Protein AF-A0A835GX37-F1 (afdb_monomer)

Organism: NCBI:txid261450

Solvent-accessible surface area (backbone atoms only — not comparable to full-atom values): 21026 Å² total; per-residue (Å²): 139,85,88,82,91,85,86,84,91,84,83,85,84,87,84,86,80,86,82,89,83,83,85,86,84,88,84,91,75,80,88,78,91,71,87,70,73,78,77,77,77,49,44,67,37,40,61,52,98,73,31,50,65,26,74,95,41,25,66,59,50,56,50,46,54,45,49,38,45,64,66,59,45,71,70,45,58,89,48,72,90,75,54,59,65,68,47,53,50,53,40,50,56,54,48,58,66,50,36,40,66,80,57,64,62,85,62,43,50,66,38,42,54,66,55,49,55,55,46,45,50,53,48,56,51,49,49,41,64,74,42,50,71,72,39,94,47,70,67,55,38,50,72,58,60,59,88,85,55,59,67,71,38,46,45,50,32,52,57,54,58,68,32,69,69,49,44,53,52,52,52,53,50,54,57,53,56,72,68,58,84,72,77,87,64,55,83,93,53,51,67,65,53,46,33,55,51,48,30,70,75,38,74,92,49,87,67,51,73,68,54,44,55,50,62,47,45,31,45,98,89,64,50,64,39,79,92,45,44,71,59,48,55,52,50,49,53,52,51,51,52,50,52,47,37,76,71,75,42,46,74,61,52,53,51,56,54,60,72,67,56,89,57,70,68,63,54,52,58,51,52,53,50,52,52,54,50,53,50,54,52,49,53,50,51,52,50,53,52,51,57,61,60,71,74,75,81,80,88,88,87,92,87,89,87,79,65,64,68,58,52,55,53,50,55,49,53,53,49,52,52,50,50,53,50,49,53,51,49,50,51,55,56,52,47,57,58,49,51,67,72,74,107

Structure (mmCIF, N/CA/C/O backbone):
data_AF-A0A835GX37-F1
#
_entry.id   AF-A0A835GX37-F1
#
loop_
_atom_site.group_PDB
_atom_site.id
_atom_site.type_symbol
_atom_site.label_atom_id
_atom_site.label_alt_id
_atom_site.label_comp_id
_atom_site.label_asym_id
_atom_site.label_entity_id
_atom_site.label_seq_id
_atom_site.pdbx_PDB_ins_code
_atom_site.Cartn_x
_atom_site.Cartn_y
_atom_site.Cartn_z
_atom_site.occupancy
_atom_site.B_iso_or_equiv
_atom_site.auth_seq_id
_atom_site.auth_comp_id
_atom_site.auth_asym_id
_atom_site.auth_atom_id
_atom_site.pdbx_PDB_model_num
ATOM 1 N N . MET A 1 1 ? -32.369 45.095 41.008 1.00 35.66 1 MET A N 1
ATOM 2 C CA . MET A 1 1 ? -32.553 46.511 40.633 1.00 35.66 1 MET A CA 1
ATOM 3 C C . MET A 1 1 ? -32.105 46.673 39.191 1.00 35.66 1 MET A C 1
ATOM 5 O O . MET A 1 1 ? -30.923 46.542 38.920 1.00 35.66 1 MET A O 1
ATOM 9 N N . ALA A 1 2 ? -33.062 46.861 38.284 1.00 42.22 2 ALA A N 1
ATOM 10 C CA . ALA A 1 2 ? -32.850 47.470 36.971 1.00 42.22 2 ALA A CA 1
ATOM 11 C C . ALA A 1 2 ? -33.413 48.901 37.038 1.00 42.22 2 ALA A C 1
ATOM 13 O O . ALA A 1 2 ? -34.280 49.162 37.877 1.00 42.22 2 ALA A O 1
ATOM 14 N N . PRO A 1 3 ? -32.885 49.825 36.228 1.00 49.22 3 PRO A N 1
ATOM 15 C CA . PRO A 1 3 ? -33.620 50.338 35.059 1.00 49.22 3 PRO A CA 1
ATOM 16 C C . PRO A 1 3 ? -32.658 50.467 33.850 1.00 49.22 3 PRO A C 1
ATOM 18 O O . PRO A 1 3 ? -31.453 50.545 34.038 1.00 49.22 3 PRO A O 1
ATOM 21 N N . GLY A 1 4 ? -33.025 50.428 32.570 1.00 35.19 4 GLY A N 1
ATOM 22 C CA . GLY A 1 4 ? -34.251 50.811 31.880 1.00 35.19 4 GLY A CA 1
ATOM 23 C C . GLY A 1 4 ? -33.876 51.645 30.636 1.00 35.19 4 GLY A C 1
ATOM 24 O O . GLY A 1 4 ? -33.265 52.692 30.806 1.00 35.19 4 GLY A O 1
ATOM 25 N N . GLN A 1 5 ? -34.323 51.191 29.446 1.00 37.22 5 GLN A N 1
ATOM 26 C CA . GLN A 1 5 ? -34.697 51.986 28.241 1.00 37.22 5 GLN A CA 1
ATOM 27 C C . GLN A 1 5 ? -33.558 52.494 27.301 1.00 37.22 5 GLN A C 1
ATOM 29 O O . GLN A 1 5 ? -32.521 52.914 27.785 1.00 37.22 5 GLN A O 1
ATOM 34 N N . SER A 1 6 ? -33.598 52.483 25.950 1.00 39.38 6 SER A N 1
ATOM 35 C CA . SER A 1 6 ? -34.643 52.345 24.906 1.00 39.38 6 SER A CA 1
ATOM 36 C C . SER A 1 6 ? -34.049 51.895 23.544 1.00 39.38 6 SER A C 1
ATOM 38 O O . SER A 1 6 ? -32.876 52.128 23.270 1.00 39.38 6 SER A O 1
ATOM 40 N N . GLN A 1 7 ? -34.884 51.308 22.673 1.00 38.16 7 GLN A N 1
ATOM 41 C CA . GLN A 1 7 ? -34.687 51.073 21.217 1.00 38.16 7 GLN A CA 1
ATOM 42 C C . GLN A 1 7 ? -35.069 52.340 20.395 1.00 38.16 7 GLN A C 1
ATOM 44 O O . GLN A 1 7 ? -35.738 53.199 20.978 1.00 38.16 7 GLN A O 1
ATOM 49 N N . PRO A 1 8 ? -34.705 52.498 19.090 1.00 42.88 8 PRO A N 1
ATOM 50 C CA . PRO A 1 8 ? -35.532 51.948 17.985 1.00 42.88 8 PRO A CA 1
ATOM 51 C C . PRO A 1 8 ? -34.820 51.564 16.647 1.00 42.88 8 PRO A C 1
ATOM 53 O O . PRO A 1 8 ? -33.856 52.188 16.226 1.00 42.88 8 PRO A O 1
ATOM 56 N N . ILE A 1 9 ? -35.385 50.542 15.976 1.00 31.48 9 ILE A N 1
ATOM 57 C CA . ILE A 1 9 ? -35.755 50.392 14.537 1.00 31.48 9 ILE A CA 1
ATOM 58 C C . ILE A 1 9 ? -34.850 51.022 13.448 1.00 31.48 9 ILE A C 1
ATOM 60 O O . ILE A 1 9 ? -34.772 52.241 13.375 1.00 31.48 9 ILE A O 1
ATOM 64 N N . SER A 1 10 ? -34.363 50.217 12.476 1.00 31.47 10 SER A N 1
ATOM 65 C CA . SER A 1 10 ? -34.526 50.472 11.016 1.00 31.47 10 SER A CA 1
ATOM 66 C C . SER A 1 10 ? -33.914 49.375 10.108 1.00 31.47 10 SER A C 1
ATOM 68 O O . SER A 1 10 ? -32.706 49.174 10.087 1.00 31.47 10 SER A O 1
ATOM 70 N N . SER A 1 11 ? -34.795 48.741 9.322 1.00 34.59 11 SER A N 1
ATOM 71 C CA . SER A 1 11 ? -34.671 48.331 7.903 1.00 34.59 11 SER A CA 1
ATOM 72 C C . SER A 1 11 ? -33.646 47.277 7.431 1.00 34.59 11 SER A C 1
ATOM 74 O O . SER A 1 11 ? -32.454 47.532 7.298 1.00 34.59 11 SER A O 1
ATOM 76 N N . GLN A 1 12 ? -34.183 46.126 6.994 1.00 37.56 12 GLN A N 1
ATOM 77 C CA . GLN A 1 12 ? -33.620 45.309 5.905 1.00 37.56 12 GLN A CA 1
ATOM 78 C C . GLN A 1 12 ? -33.747 46.035 4.549 1.00 37.56 12 GLN A C 1
ATOM 80 O O . GLN A 1 12 ? -34.557 46.955 4.418 1.00 37.56 12 GLN A O 1
ATOM 85 N N . PRO A 1 13 ? -33.035 45.560 3.511 1.00 37.00 13 PRO A N 1
ATOM 86 C CA . PRO A 1 13 ? -33.793 44.879 2.463 1.00 37.00 13 PRO A CA 1
ATOM 87 C C . PRO A 1 13 ? -33.154 43.586 1.937 1.00 37.00 13 PRO A C 1
ATOM 89 O O . PRO A 1 13 ? -31.940 43.431 1.820 1.00 37.00 13 PRO A O 1
ATOM 92 N N . SER A 1 14 ? -34.066 42.686 1.580 1.00 31.59 14 SER A N 1
ATOM 93 C CA . SER A 1 14 ? -33.910 41.467 0.798 1.00 31.59 14 SER A CA 1
ATOM 94 C C . SER A 1 14 ? -33.282 41.700 -0.581 1.00 31.59 14 SER A C 1
ATOM 96 O O . SER A 1 14 ? -33.657 42.636 -1.283 1.00 31.59 14 SER A O 1
ATOM 98 N N . SER A 1 15 ? -32.464 40.755 -1.044 1.00 32.81 15 SER A N 1
ATOM 99 C CA . SER A 1 15 ? -32.358 40.439 -2.473 1.00 32.81 15 SER A CA 1
ATOM 100 C C . SER A 1 15 ? -32.257 38.925 -2.660 1.00 32.81 15 SER A C 1
ATOM 102 O O . SER A 1 15 ? -31.224 38.276 -2.523 1.00 32.81 15 SER A O 1
ATOM 104 N N . SER A 1 16 ? -33.426 38.358 -2.919 1.00 33.31 16 SER A N 1
ATOM 105 C CA . SER A 1 16 ? -33.668 37.043 -3.485 1.00 33.31 16 SER A CA 1
ATOM 106 C C . SER A 1 16 ? -33.188 37.022 -4.938 1.00 33.31 16 SER A C 1
ATOM 108 O O . SER A 1 16 ? -33.581 37.871 -5.736 1.00 33.31 16 SER A O 1
ATOM 110 N N . VAL A 1 17 ? -32.364 36.035 -5.292 1.00 36.59 17 VAL A N 1
ATOM 111 C CA . VAL A 1 17 ? -32.010 35.739 -6.688 1.00 36.59 17 VAL A CA 1
ATOM 112 C C . VAL A 1 17 ? -32.852 34.535 -7.143 1.00 36.59 17 VAL A C 1
ATOM 114 O O . VAL A 1 17 ? -32.947 33.569 -6.381 1.00 36.59 17 VAL A O 1
ATOM 117 N N . PRO A 1 18 ? -33.511 34.570 -8.317 1.00 39.00 18 PRO A N 1
ATOM 118 C CA . PRO A 1 18 ? -34.566 33.624 -8.662 1.00 39.00 18 PRO A CA 1
ATOM 119 C C . PRO A 1 18 ? -34.039 32.376 -9.383 1.00 39.00 18 PRO A C 1
ATOM 121 O O . PRO A 1 18 ? -33.251 32.463 -10.324 1.00 39.00 18 PRO A O 1
ATOM 124 N N . PHE A 1 19 ? -34.558 31.218 -8.975 1.00 32.34 19 PHE A N 1
ATOM 125 C CA . PHE A 1 19 ? -34.551 29.974 -9.747 1.00 32.34 19 PHE A CA 1
ATOM 126 C C . PHE A 1 19 ? -35.572 30.059 -10.897 1.00 32.34 19 PHE A C 1
ATOM 128 O O . PHE A 1 19 ? -36.720 30.430 -10.635 1.00 32.34 19 PHE A O 1
ATOM 135 N N . PRO A 1 20 ? -35.238 29.653 -12.135 1.00 36.91 20 PRO A N 1
ATOM 136 C CA . PRO A 1 20 ? -36.239 29.453 -13.173 1.00 36.91 20 PRO A CA 1
ATOM 137 C C . PRO A 1 20 ? -36.900 28.080 -13.009 1.00 36.91 20 PRO A C 1
ATOM 139 O O . PRO A 1 20 ? -36.268 27.037 -13.168 1.00 36.91 20 PRO A O 1
ATOM 142 N N . SER A 1 21 ? -38.193 28.115 -12.697 1.00 30.03 21 SER A N 1
ATOM 143 C CA . SER A 1 21 ? -39.149 27.020 -12.846 1.00 30.03 21 SER A CA 1
ATOM 144 C C . SER A 1 21 ? -39.822 27.150 -14.213 1.00 30.03 21 SER A C 1
ATOM 146 O O . SER A 1 21 ? -40.356 28.212 -14.529 1.00 30.03 21 SER A O 1
ATOM 148 N N . HIS A 1 22 ? -39.832 26.077 -15.003 1.00 36.38 22 HIS A N 1
ATOM 149 C CA . HIS A 1 22 ? -40.736 25.930 -16.141 1.00 36.38 22 HIS A CA 1
ATOM 150 C C . HIS A 1 22 ? -41.499 24.610 -15.997 1.00 36.38 22 HIS A C 1
ATOM 152 O O . HIS A 1 22 ? -40.912 23.531 -16.038 1.00 36.38 22 HIS A O 1
ATOM 158 N N . ASN A 1 23 ? -42.815 24.731 -15.811 1.00 30.78 23 ASN A N 1
ATOM 159 C CA . ASN A 1 23 ? -43.782 23.639 -15.818 1.00 30.78 23 ASN A CA 1
ATOM 160 C C . ASN A 1 23 ? -44.258 23.338 -17.254 1.00 30.78 23 ASN A C 1
ATOM 162 O O . ASN A 1 23 ? -44.724 24.231 -17.954 1.00 30.78 23 ASN A O 1
ATOM 166 N N . SER A 1 24 ? -44.153 22.058 -17.614 1.00 32.75 24 SER A N 1
ATOM 167 C CA . SER A 1 24 ? -45.071 21.163 -18.343 1.00 32.75 24 SER A CA 1
ATOM 168 C C . SER A 1 24 ? -46.068 21.682 -19.392 1.00 32.75 24 SER A C 1
ATOM 170 O O . SER A 1 24 ? -47.009 22.400 -19.065 1.00 32.75 24 SER A O 1
ATOM 172 N N . THR A 1 25 ? -46.050 21.056 -20.578 1.00 31.98 25 THR A N 1
ATOM 173 C CA . THR A 1 25 ? -47.238 20.420 -21.209 1.00 31.98 25 THR A CA 1
ATOM 174 C C . THR A 1 25 ? -46.769 19.280 -22.150 1.00 31.98 25 THR A C 1
ATOM 176 O O . THR A 1 25 ? -45.608 19.302 -22.559 1.00 31.98 25 THR A O 1
ATOM 179 N N . PRO A 1 26 ? -47.589 18.236 -22.403 1.00 38.16 26 PRO A N 1
ATOM 180 C CA . PRO A 1 26 ? -47.144 16.902 -22.800 1.00 38.16 26 PRO A CA 1
ATOM 181 C C . PRO A 1 26 ? -47.357 16.620 -24.292 1.00 38.16 26 PRO A C 1
ATOM 183 O O . PRO A 1 26 ? -48.470 16.772 -24.786 1.00 38.16 26 PRO A O 1
ATOM 186 N N . ASP A 1 27 ? -46.340 16.079 -24.962 1.00 29.03 27 ASP A N 1
ATOM 187 C CA . ASP A 1 27 ? -46.522 15.435 -26.262 1.00 29.03 27 ASP A CA 1
ATOM 188 C C . ASP A 1 27 ? -46.383 13.922 -26.130 1.00 29.03 27 ASP A C 1
ATOM 190 O O . ASP A 1 27 ? -45.422 13.364 -25.595 1.00 29.03 27 ASP A O 1
ATOM 194 N N . SER A 1 28 ? -47.434 13.266 -26.595 1.00 36.75 28 SER A N 1
ATOM 195 C CA . SER A 1 28 ? -47.632 11.833 -26.614 1.00 36.75 28 SER A CA 1
ATOM 196 C C . SER A 1 28 ? -46.970 11.260 -27.860 1.00 36.75 28 SER A C 1
ATOM 198 O O . SER A 1 28 ? -47.498 11.370 -28.959 1.00 36.75 28 SER A O 1
ATOM 200 N N . HIS A 1 29 ? -45.842 10.575 -27.682 1.00 35.56 29 HIS A N 1
ATOM 201 C CA . HIS A 1 29 ? -45.347 9.623 -28.671 1.00 35.56 29 HIS A CA 1
ATOM 202 C C . HIS A 1 29 ? -44.978 8.307 -27.988 1.00 35.56 29 HIS A C 1
ATOM 204 O O . HIS A 1 29 ? -43.955 8.161 -27.329 1.00 35.56 29 HIS A O 1
ATOM 210 N N . THR A 1 30 ? -45.925 7.380 -28.114 1.00 33.44 30 THR A N 1
ATOM 211 C CA . THR A 1 30 ? -45.790 5.933 -28.279 1.00 33.44 30 THR A CA 1
ATOM 212 C C . THR A 1 30 ? -44.445 5.303 -27.912 1.00 33.44 30 THR A C 1
ATOM 214 O O . THR A 1 30 ? -43.442 5.445 -28.605 1.00 33.44 30 THR A O 1
ATOM 217 N N . SER A 1 31 ? -44.525 4.484 -26.863 1.00 38.56 31 SER A N 1
ATOM 218 C CA . SER A 1 31 ? -43.672 3.341 -26.536 1.00 38.56 31 SER A CA 1
ATOM 219 C C . SER A 1 31 ? -42.983 2.696 -27.745 1.00 38.56 31 SER A C 1
ATOM 221 O O . SER A 1 31 ? -43.635 2.098 -28.601 1.00 38.56 31 SER A O 1
ATOM 223 N N . GLN A 1 32 ? -41.651 2.703 -27.727 1.00 35.84 32 GLN A N 1
ATOM 224 C CA . GLN A 1 32 ? -40.885 1.531 -28.128 1.00 35.84 32 GLN A CA 1
ATOM 225 C C . GLN A 1 32 ? -39.940 1.151 -26.995 1.00 35.84 32 GLN A C 1
ATOM 227 O O . GLN A 1 32 ? -38.918 1.778 -26.729 1.00 35.84 32 GLN A O 1
ATOM 232 N N . HIS A 1 33 ? -40.341 0.093 -26.304 1.00 45.91 33 HIS A N 1
ATOM 233 C CA . HIS A 1 33 ? -39.522 -0.659 -25.381 1.00 45.91 33 HIS A CA 1
ATOM 234 C C . HIS A 1 33 ? -38.446 -1.397 -26.198 1.00 45.91 33 HIS A C 1
ATOM 236 O O . HIS A 1 33 ? -38.638 -2.540 -26.599 1.00 45.91 33 HIS A O 1
ATOM 242 N N . SER A 1 34 ? -37.314 -0.749 -26.475 1.00 35.16 34 SER A N 1
ATOM 243 C CA . SER A 1 34 ? -36.093 -1.453 -26.876 1.00 35.16 34 SER A CA 1
ATOM 244 C C . SER A 1 34 ? -35.237 -1.636 -25.631 1.00 35.16 34 SER A C 1
ATOM 246 O O . SER A 1 34 ? -34.539 -0.720 -25.191 1.00 35.16 34 SER A O 1
ATOM 248 N N . GLY A 1 35 ? -35.343 -2.813 -25.018 1.00 44.47 35 GLY A N 1
ATOM 249 C CA . GLY A 1 35 ? -34.422 -3.258 -23.983 1.00 44.47 35 GLY A CA 1
ATOM 250 C C . GLY A 1 35 ? -33.023 -3.435 -24.563 1.00 44.47 35 GLY A C 1
ATOM 251 O O . GLY A 1 35 ? -32.627 -4.547 -24.879 1.00 44.47 35 GLY A O 1
ATOM 252 N N . ASN A 1 36 ? -32.267 -2.346 -24.667 1.00 41.19 36 ASN A N 1
ATOM 253 C CA . ASN A 1 36 ? -30.818 -2.418 -24.741 1.00 41.19 36 ASN A CA 1
ATOM 254 C C . ASN A 1 36 ? -30.307 -2.245 -23.316 1.00 41.19 36 ASN A C 1
ATOM 256 O O . ASN A 1 36 ? -30.131 -1.129 -22.830 1.00 41.19 36 ASN A O 1
ATOM 260 N N . SER A 1 37 ? -30.090 -3.371 -22.634 1.00 44.34 37 SER A N 1
ATOM 261 C CA . SER A 1 37 ? -29.132 -3.388 -21.532 1.00 44.34 37 SER A CA 1
ATOM 262 C C . SER A 1 37 ? -27.833 -2.799 -22.090 1.00 44.34 37 SER A C 1
ATOM 264 O O . SER A 1 37 ? -27.362 -3.317 -23.106 1.00 44.34 37 SER A O 1
ATOM 266 N N . PRO A 1 38 ? -27.270 -1.714 -21.526 1.00 53.22 38 PRO A N 1
ATOM 267 C CA . PRO A 1 38 ? -25.999 -1.209 -22.010 1.00 53.22 38 PRO A CA 1
ATOM 268 C C . PRO A 1 38 ? -25.001 -2.348 -21.848 1.00 53.22 38 PRO A C 1
ATOM 270 O O . PRO A 1 38 ? -24.790 -2.839 -20.738 1.00 53.22 38 PRO A O 1
ATOM 273 N N . THR A 1 39 ? -24.445 -2.831 -22.954 1.00 55.31 39 THR A N 1
ATOM 274 C CA . THR A 1 39 ? -23.317 -3.751 -22.923 1.00 55.31 39 THR A CA 1
ATOM 275 C C . THR A 1 39 ? -22.222 -3.001 -22.175 1.00 55.31 39 THR A C 1
ATOM 277 O O . THR A 1 39 ? -21.664 -2.039 -22.700 1.00 55.31 39 THR A O 1
ATOM 280 N N . ILE A 1 40 ? -22.001 -3.338 -20.901 1.00 70.25 40 ILE A N 1
ATOM 281 C CA . ILE A 1 40 ? -20.935 -2.739 -20.101 1.00 70.25 40 ILE A CA 1
ATOM 282 C C . ILE A 1 40 ? -19.639 -3.230 -20.739 1.00 70.25 40 ILE A C 1
ATOM 284 O O . ILE A 1 40 ? -19.186 -4.342 -20.474 1.00 70.25 40 ILE A O 1
ATOM 288 N N . THR A 1 41 ? -19.088 -2.436 -21.654 1.00 84.94 41 THR A N 1
ATOM 289 C CA . THR A 1 41 ? -17.792 -2.718 -22.260 1.00 84.94 41 THR A CA 1
ATOM 290 C C . THR A 1 41 ? -16.748 -2.581 -21.165 1.00 84.94 41 THR A C 1
ATOM 292 O O . THR A 1 41 ? -16.480 -1.479 -20.682 1.00 84.94 41 THR A O 1
ATOM 295 N N . LYS A 1 42 ? -16.195 -3.714 -20.738 1.00 93.12 42 LYS A N 1
ATOM 296 C CA . LYS A 1 42 ? -15.129 -3.754 -19.741 1.00 93.12 42 LYS A CA 1
ATOM 297 C C . LYS A 1 42 ? -13.885 -3.049 -20.267 1.00 93.12 42 LYS A C 1
ATOM 299 O O . LYS A 1 42 ? -13.601 -3.053 -21.465 1.00 93.12 42 LYS A O 1
ATOM 304 N N . LEU A 1 43 ? -13.141 -2.427 -19.361 1.00 93.19 43 LEU A N 1
ATOM 305 C CA . LEU A 1 43 ? -11.919 -1.713 -19.704 1.00 93.19 43 LEU A CA 1
ATOM 306 C C . LEU A 1 43 ? -10.755 -2.697 -19.856 1.00 93.19 43 LEU A C 1
ATOM 308 O O . LEU A 1 43 ? -10.479 -3.428 -18.903 1.00 93.19 43 LEU A O 1
ATOM 312 N N . PRO A 1 44 ? -10.030 -2.696 -20.988 1.00 92.94 44 PRO A N 1
ATOM 313 C CA . PRO A 1 44 ? -8.864 -3.553 -21.142 1.00 92.94 44 PRO A CA 1
ATOM 314 C C . PRO A 1 44 ? -7.786 -3.144 -20.137 1.00 92.94 44 PRO A C 1
ATOM 316 O O . PRO A 1 44 ? -7.517 -1.949 -19.954 1.00 92.94 44 PRO A O 1
ATOM 319 N N . ILE A 1 45 ? -7.173 -4.122 -19.480 1.00 92.50 45 ILE A N 1
ATOM 320 C CA . ILE A 1 45 ? -6.058 -3.897 -18.564 1.00 92.50 45 ILE A CA 1
ATOM 321 C C . ILE A 1 45 ? -4.938 -4.896 -18.843 1.00 92.50 45 ILE A C 1
ATOM 323 O O . ILE A 1 45 ? -5.175 -6.084 -19.059 1.00 92.50 45 ILE A O 1
ATOM 327 N N . GLU A 1 46 ? -3.715 -4.381 -18.855 1.00 90.50 46 GLU A N 1
ATOM 328 C CA . GLU A 1 46 ? -2.505 -5.161 -19.080 1.00 90.50 46 GLU A CA 1
ATOM 329 C C . GLU A 1 46 ? -1.810 -5.417 -17.746 1.00 90.50 46 GLU A C 1
ATOM 331 O O . GLU A 1 46 ? -1.772 -4.528 -16.892 1.00 90.50 46 GLU A O 1
ATOM 336 N N . PHE A 1 47 ? -1.247 -6.609 -17.578 1.00 88.88 47 PHE A N 1
ATOM 337 C CA . PHE A 1 47 ? -0.396 -6.954 -16.443 1.00 88.88 47 PHE A CA 1
ATOM 338 C C . PHE A 1 47 ? 0.983 -7.399 -16.919 1.00 88.88 47 PHE A C 1
ATOM 340 O O . PHE A 1 47 ? 1.102 -7.995 -17.991 1.00 88.88 47 PHE A O 1
ATOM 347 N N . ASP A 1 48 ? 2.009 -7.103 -16.123 1.00 84.50 48 ASP A N 1
ATOM 348 C CA . ASP A 1 48 ? 3.325 -7.725 -16.270 1.00 84.50 48 ASP A CA 1
ATOM 349 C C . ASP A 1 48 ? 3.373 -9.116 -15.605 1.00 84.50 48 ASP A C 1
ATOM 351 O O . ASP A 1 48 ? 2.375 -9.611 -15.074 1.00 84.50 48 ASP A O 1
ATOM 355 N N . GLU A 1 49 ? 4.540 -9.763 -15.662 1.00 81.62 49 GLU A N 1
ATOM 356 C CA . GLU A 1 49 ? 4.783 -11.093 -15.080 1.00 81.62 49 GLU A CA 1
ATOM 357 C C . GLU A 1 49 ? 4.556 -11.132 -13.555 1.00 81.62 49 GLU A C 1
ATOM 359 O O . GLU A 1 49 ? 4.203 -12.180 -13.019 1.00 81.62 49 GLU A O 1
ATOM 364 N N . ASP A 1 50 ? 4.690 -9.989 -12.875 1.00 80.38 50 ASP A N 1
ATOM 365 C CA . ASP A 1 50 ? 4.504 -9.828 -11.428 1.00 80.38 50 ASP A CA 1
ATOM 366 C C . ASP A 1 50 ? 3.065 -9.394 -11.057 1.00 80.38 50 ASP A C 1
ATOM 368 O O . ASP A 1 50 ? 2.774 -9.075 -9.900 1.00 80.38 50 ASP A O 1
ATOM 372 N N . GLY A 1 51 ? 2.148 -9.329 -12.032 1.00 83.50 51 GLY A N 1
ATOM 373 C CA . GLY A 1 51 ? 0.762 -8.889 -11.841 1.00 83.50 51 GLY A CA 1
ATOM 374 C C . GLY A 1 51 ? 0.598 -7.396 -11.560 1.00 83.50 51 GLY A C 1
ATOM 375 O O . GLY A 1 51 ? -0.454 -6.968 -11.071 1.00 83.50 51 GLY A O 1
ATOM 376 N N . VAL A 1 52 ? 1.600 -6.577 -11.877 1.00 86.12 52 VAL A N 1
ATOM 377 C CA . VAL A 1 52 ? 1.500 -5.121 -11.795 1.00 86.12 52 VAL A CA 1
ATOM 378 C C . VAL A 1 52 ? 0.716 -4.616 -12.998 1.00 86.12 52 VAL A C 1
ATOM 380 O O . VAL A 1 52 ? 1.003 -4.947 -14.144 1.00 86.12 52 VAL A O 1
ATOM 383 N N . ALA A 1 53 ? -0.290 -3.785 -12.734 1.00 88.56 53 ALA A N 1
ATOM 384 C CA . ALA A 1 53 ? -1.118 -3.196 -13.777 1.00 88.56 53 ALA A CA 1
ATOM 385 C C . ALA A 1 53 ? -0.351 -2.156 -14.611 1.00 88.56 53 ALA A C 1
ATOM 387 O O . ALA A 1 53 ? 0.272 -1.238 -14.066 1.00 88.56 53 ALA A O 1
ATOM 388 N N . MET A 1 54 ? -0.497 -2.263 -15.928 1.00 87.69 54 MET A N 1
ATOM 389 C CA . MET A 1 54 ? 0.209 -1.511 -16.962 1.00 87.69 54 MET A CA 1
ATOM 390 C C . MET A 1 54 ? -0.773 -0.885 -17.966 1.00 87.69 54 MET A C 1
ATOM 392 O O . MET A 1 54 ? -1.991 -1.077 -17.895 1.00 87.69 54 MET A O 1
ATOM 396 N N . GLY A 1 55 ? -0.251 -0.065 -18.880 1.00 85.75 55 GLY A N 1
ATOM 397 C CA . GLY A 1 55 ? -1.048 0.561 -19.935 1.00 85.75 55 GLY A CA 1
ATOM 398 C C . GLY A 1 55 ? -1.929 1.737 -19.469 1.00 85.75 55 GLY A C 1
ATOM 399 O O . GLY A 1 55 ? -1.797 2.241 -18.348 1.00 85.75 55 GLY A O 1
ATOM 400 N N . PRO A 1 56 ? -2.843 2.232 -20.325 1.00 87.69 56 PRO A N 1
ATOM 401 C CA . PRO A 1 56 ? -3.578 3.479 -20.084 1.00 87.69 56 PRO A CA 1
ATOM 402 C C . PRO A 1 56 ? -4.543 3.404 -18.890 1.00 87.69 56 PRO A C 1
ATOM 404 O O . PRO A 1 56 ? -4.782 4.409 -18.221 1.00 87.69 56 PRO A O 1
ATOM 407 N N . ASN A 1 57 ? -5.058 2.213 -18.575 1.00 92.06 57 ASN A N 1
ATOM 408 C CA . ASN A 1 57 ? -6.065 2.018 -17.530 1.00 92.06 57 ASN A CA 1
ATOM 409 C C . ASN A 1 57 ? -5.478 1.695 -16.140 1.00 92.06 57 ASN A C 1
ATOM 411 O O . ASN A 1 57 ? -6.239 1.618 -15.171 1.00 92.06 57 ASN A O 1
ATOM 415 N N . HIS A 1 58 ? -4.149 1.578 -15.988 1.00 89.06 58 HIS A N 1
ATOM 416 C CA . HIS A 1 58 ? -3.503 1.182 -14.722 1.00 89.06 58 HIS A CA 1
ATOM 417 C C . HIS A 1 58 ? -3.840 2.103 -13.535 1.00 89.06 58 HIS A C 1
ATOM 419 O O . HIS A 1 58 ? -3.961 1.647 -12.395 1.00 89.06 58 HIS A O 1
ATOM 425 N N . THR A 1 59 ? -3.992 3.413 -13.764 1.00 89.69 59 THR A N 1
ATOM 426 C CA . THR A 1 59 ? -4.326 4.368 -12.693 1.00 89.69 59 THR A CA 1
ATOM 427 C C . THR A 1 59 ? -5.744 4.120 -12.183 1.00 89.69 59 THR A C 1
ATOM 429 O O . THR A 1 59 ? -5.982 4.102 -10.969 1.00 89.69 59 THR A O 1
ATOM 432 N N . LYS A 1 60 ? -6.686 3.882 -13.105 1.00 93.06 60 LYS A N 1
ATOM 433 C CA . LYS A 1 60 ? -8.075 3.583 -12.758 1.00 93.06 60 LYS A CA 1
ATOM 434 C C . LYS A 1 60 ? -8.163 2.241 -12.037 1.00 93.06 60 LYS A C 1
ATOM 436 O O . LYS A 1 60 ? -8.762 2.185 -10.967 1.00 93.06 60 LYS A O 1
ATOM 441 N N . TRP A 1 61 ? -7.475 1.219 -12.546 1.00 93.44 61 TRP A N 1
ATOM 442 C CA . TRP A 1 61 ? -7.324 -0.076 -11.881 1.00 93.44 61 TRP A CA 1
ATOM 443 C C . TRP A 1 61 ? -6.852 0.080 -10.429 1.00 93.44 61 TRP A C 1
ATOM 445 O O . TRP A 1 61 ? -7.551 -0.307 -9.498 1.00 93.44 61 TRP A O 1
ATOM 455 N N . ASN A 1 62 ? -5.716 0.751 -10.209 1.00 91.25 62 ASN A N 1
ATOM 456 C CA . ASN A 1 62 ? -5.151 0.964 -8.872 1.00 91.25 62 ASN A CA 1
ATOM 457 C C . ASN A 1 62 ? -6.100 1.701 -7.916 1.00 91.25 62 ASN A C 1
ATOM 459 O O . ASN A 1 62 ? -6.143 1.410 -6.713 1.00 91.25 62 ASN A O 1
ATOM 463 N N . THR A 1 63 ? -6.850 2.665 -8.448 1.00 93.38 63 THR A N 1
ATOM 464 C CA . THR A 1 63 ? -7.861 3.414 -7.696 1.00 93.38 63 THR A CA 1
ATOM 465 C C . THR A 1 63 ? -9.013 2.503 -7.278 1.00 93.38 63 THR A C 1
ATOM 467 O O . THR A 1 63 ? -9.403 2.512 -6.106 1.00 93.38 63 THR A O 1
ATOM 470 N N . GLN A 1 64 ? -9.502 1.668 -8.198 1.00 95.25 64 GLN A N 1
ATOM 471 C CA . GLN A 1 64 ? -10.612 0.748 -7.955 1.00 95.25 64 GLN A CA 1
ATOM 472 C C . GLN A 1 64 ? -10.226 -0.392 -7.020 1.00 95.25 64 GLN A C 1
ATOM 474 O O . GLN A 1 64 ? -10.961 -0.645 -6.068 1.00 95.25 64 GLN A O 1
ATOM 479 N N . VAL A 1 65 ? -9.032 -0.976 -7.163 1.00 94.69 65 VAL A N 1
ATOM 480 C CA . VAL A 1 65 ? -8.479 -1.933 -6.188 1.00 94.69 65 VAL A CA 1
ATOM 481 C C . VAL A 1 65 ? -8.514 -1.325 -4.785 1.00 94.69 65 VAL A C 1
ATOM 483 O O . VAL A 1 65 ? -9.062 -1.908 -3.849 1.00 94.69 65 VAL A O 1
ATOM 486 N N . GLY A 1 66 ? -7.999 -0.102 -4.629 1.00 93.75 66 GLY A N 1
ATOM 487 C CA . GLY A 1 66 ? -8.037 0.600 -3.348 1.00 93.75 66 GLY A CA 1
ATOM 488 C C . GLY A 1 66 ? -9.460 0.883 -2.850 1.00 93.75 66 GLY A C 1
ATOM 489 O O . GLY A 1 66 ? -9.702 0.842 -1.645 1.00 93.75 66 GLY A O 1
ATOM 490 N N . SER A 1 67 ? -10.401 1.197 -3.741 1.00 94.75 67 SER A N 1
ATOM 491 C CA . SER A 1 67 ? -11.814 1.443 -3.417 1.00 94.75 67 SER A CA 1
ATOM 492 C C . SER A 1 67 ? -12.529 0.183 -2.923 1.00 94.75 67 SER A C 1
ATOM 494 O O . SER A 1 67 ? -13.172 0.190 -1.868 1.00 94.75 67 SER A O 1
ATOM 496 N N . TYR A 1 68 ? -12.360 -0.931 -3.630 1.00 95.38 68 TYR A N 1
ATOM 497 C CA . TYR A 1 68 ? -12.988 -2.201 -3.288 1.00 95.38 68 TYR A CA 1
ATOM 498 C C . TYR A 1 68 ? -12.388 -2.817 -2.032 1.00 95.38 68 TYR A C 1
ATOM 500 O O . TYR A 1 68 ? -13.143 -3.225 -1.154 1.00 95.38 68 TYR A O 1
ATOM 508 N N . VAL A 1 69 ? -11.063 -2.768 -1.855 1.00 95.25 69 VAL A N 1
ATOM 509 C CA . VAL A 1 69 ? -10.437 -3.206 -0.598 1.00 95.25 69 VAL A CA 1
ATOM 510 C C . VAL A 1 69 ? -10.977 -2.402 0.593 1.00 95.25 69 VAL A C 1
ATOM 512 O O . VAL A 1 69 ? -11.281 -2.971 1.637 1.00 95.25 69 VAL A O 1
ATOM 515 N N . ARG A 1 70 ? -11.163 -1.082 0.446 1.00 92.38 70 ARG A N 1
ATOM 516 C CA . ARG A 1 70 ? -11.704 -0.214 1.512 1.00 92.38 70 ARG A CA 1
ATOM 517 C C . ARG A 1 70 ? -13.155 -0.502 1.878 1.00 92.38 70 ARG A C 1
ATOM 519 O O . ARG A 1 70 ? -13.534 -0.292 3.033 1.00 92.38 70 ARG A O 1
ATOM 526 N N . SER A 1 71 ? -13.975 -0.876 0.904 1.00 91.88 71 SER A N 1
ATOM 527 C CA . SER A 1 71 ? -15.422 -1.036 1.083 1.00 91.88 71 SER A CA 1
ATOM 528 C C . SER A 1 71 ? -15.828 -2.467 1.428 1.00 91.88 71 SER A C 1
ATOM 530 O O . SER A 1 71 ? -16.770 -2.646 2.192 1.00 91.88 71 SER A O 1
ATOM 532 N N . ARG A 1 72 ? -15.118 -3.476 0.911 1.00 92.50 72 ARG A N 1
ATOM 533 C CA . ARG A 1 72 ? -15.527 -4.888 0.995 1.00 92.50 72 ARG A CA 1
ATOM 534 C C . ARG A 1 72 ? -14.785 -5.686 2.057 1.00 92.50 72 ARG A C 1
ATOM 536 O O . ARG A 1 72 ? -15.328 -6.666 2.553 1.00 92.50 72 ARG A O 1
ATOM 543 N N . ILE A 1 73 ? -13.574 -5.274 2.436 1.00 94.62 73 ILE A N 1
ATOM 544 C CA . ILE A 1 73 ? -12.782 -5.998 3.434 1.00 94.62 73 ILE A CA 1
ATOM 545 C C . ILE A 1 73 ? -13.109 -5.503 4.853 1.00 94.62 73 ILE A C 1
ATOM 547 O O . ILE A 1 73 ? -12.944 -4.310 5.141 1.00 94.62 73 ILE A O 1
ATOM 551 N N . PRO A 1 74 ? -13.501 -6.395 5.783 1.00 94.19 74 PRO A N 1
ATOM 552 C CA . PRO A 1 74 ? -13.759 -6.014 7.166 1.00 94.19 74 PRO A CA 1
ATOM 553 C C . PRO A 1 74 ? -12.508 -5.488 7.884 1.00 94.19 74 PRO A C 1
ATOM 555 O O . PRO A 1 74 ? -11.471 -6.142 7.971 1.00 94.19 74 PRO A O 1
ATOM 558 N N . ILE A 1 75 ? -12.613 -4.298 8.473 1.00 95.06 75 ILE A N 1
ATOM 559 C CA . ILE A 1 75 ? -11.475 -3.612 9.114 1.00 95.06 75 ILE A CA 1
ATOM 560 C C . ILE A 1 75 ? -11.016 -4.236 10.441 1.00 95.06 75 ILE A C 1
ATOM 562 O O . ILE A 1 75 ? -9.894 -3.972 10.890 1.00 95.06 75 ILE A O 1
ATOM 566 N N . HIS A 1 76 ? -11.861 -5.063 11.065 1.00 93.75 76 HIS A N 1
ATOM 567 C CA . HIS A 1 76 ? -11.584 -5.680 12.362 1.00 93.75 76 HIS A CA 1
ATOM 568 C C . HIS A 1 76 ? -10.465 -6.732 12.291 1.00 93.75 76 HIS A C 1
ATOM 570 O O . HIS A 1 76 ? -9.795 -6.985 13.296 1.00 93.75 76 HIS A O 1
ATOM 576 N N . TYR A 1 77 ? -10.202 -7.304 11.108 1.00 95.06 77 TYR A N 1
ATOM 577 C CA . TYR A 1 77 ? -9.093 -8.233 10.920 1.00 95.06 77 TYR A CA 1
ATOM 578 C C . TYR A 1 77 ? -7.753 -7.557 11.230 1.00 95.06 77 TYR A C 1
ATOM 580 O O . TYR A 1 77 ? -7.406 -6.484 10.719 1.00 95.06 77 TYR A O 1
ATOM 588 N N . LYS A 1 78 ? -6.975 -8.196 12.109 1.00 92.50 78 LYS A N 1
ATOM 589 C CA . LYS A 1 78 ? -5.655 -7.703 12.533 1.00 92.50 78 LYS A CA 1
ATOM 590 C C . LYS A 1 78 ? -4.587 -7.953 11.471 1.00 92.50 78 LYS A C 1
ATOM 592 O O . LYS A 1 78 ? -3.730 -7.097 11.265 1.00 92.50 78 LYS A O 1
ATOM 597 N N . ASP A 1 79 ? -4.674 -9.104 10.812 1.00 91.44 79 ASP A N 1
ATOM 598 C CA . ASP A 1 79 ? -3.730 -9.601 9.815 1.00 91.44 79 ASP A CA 1
ATOM 599 C C . ASP A 1 79 ? -4.487 -9.967 8.534 1.00 91.44 79 ASP A C 1
ATOM 601 O O . ASP A 1 79 ? -5.568 -10.552 8.607 1.00 91.44 79 ASP A O 1
ATOM 605 N N . TRP A 1 80 ? -3.904 -9.638 7.380 1.00 93.56 80 TRP A N 1
ATOM 606 C CA . TRP A 1 80 ? -4.450 -9.961 6.062 1.00 93.56 80 TRP A CA 1
ATOM 607 C C . TRP A 1 80 ? -4.618 -11.469 5.864 1.00 93.56 80 TRP A C 1
ATOM 609 O O . TRP A 1 80 ? -5.598 -11.918 5.282 1.00 93.56 80 TRP A O 1
ATOM 619 N N . ARG A 1 81 ? -3.688 -12.263 6.407 1.00 93.56 81 ARG A N 1
ATOM 620 C CA . ARG A 1 81 ? -3.691 -13.730 6.277 1.00 93.56 81 ARG A CA 1
ATOM 621 C C . ARG A 1 81 ? -4.886 -14.403 6.955 1.00 93.56 81 ARG A C 1
ATOM 623 O O . ARG A 1 81 ? -5.165 -15.555 6.668 1.00 93.56 81 ARG A O 1
ATOM 630 N N . LYS A 1 82 ? -5.556 -13.701 7.874 1.00 94.38 82 LYS A N 1
ATOM 631 C CA . LYS A 1 82 ? -6.718 -14.205 8.622 1.00 94.38 82 LYS A CA 1
ATOM 632 C C . LYS A 1 82 ? -8.052 -13.827 7.984 1.00 94.38 82 LYS A C 1
ATOM 634 O O . LYS A 1 82 ? -9.089 -14.217 8.508 1.00 94.38 82 LYS A O 1
ATOM 639 N N . ILE A 1 83 ? -8.024 -13.016 6.929 1.00 94.06 83 ILE A N 1
ATOM 640 C CA . ILE A 1 83 ? -9.224 -12.632 6.193 1.00 94.06 83 ILE A CA 1
ATOM 641 C C . ILE A 1 83 ? -9.679 -13.844 5.394 1.00 94.06 83 ILE A C 1
ATOM 643 O O . ILE A 1 83 ? -8.869 -14.469 4.708 1.00 94.06 83 ILE A O 1
ATOM 647 N N . ASP A 1 84 ? -10.968 -14.142 5.494 1.00 94.19 84 ASP A N 1
ATOM 648 C CA . ASP A 1 84 ? -11.571 -15.234 4.748 1.00 94.19 84 ASP A CA 1
ATOM 649 C C . ASP A 1 84 ? -11.458 -15.017 3.231 1.00 94.19 84 ASP A C 1
ATOM 651 O O . ASP A 1 84 ? -11.560 -13.885 2.746 1.00 94.19 84 ASP A O 1
ATOM 655 N N . GLY A 1 85 ? -11.258 -16.112 2.492 1.00 92.75 85 GLY A N 1
ATOM 656 C CA . GLY A 1 85 ? -11.096 -16.087 1.036 1.00 92.75 85 GLY A CA 1
ATOM 657 C C . GLY A 1 85 ? -12.274 -15.419 0.330 1.00 92.75 85 GLY A C 1
ATOM 658 O O . GLY A 1 85 ? -12.059 -14.615 -0.572 1.00 92.75 85 GLY A O 1
ATOM 659 N N . SER A 1 86 ? -13.499 -15.608 0.838 1.00 94.25 86 SER A N 1
ATOM 660 C CA . SER A 1 86 ? -14.707 -15.039 0.229 1.00 94.25 86 SER A CA 1
ATOM 661 C C . SER A 1 86 ? -14.676 -13.512 0.115 1.00 94.25 86 SER A C 1
ATOM 663 O O . SER A 1 86 ? -15.152 -12.955 -0.875 1.00 94.25 86 SER A O 1
ATOM 665 N N . PHE A 1 87 ? -14.081 -12.806 1.085 1.00 94.25 87 PHE A N 1
ATOM 666 C CA . PHE A 1 87 ? -13.948 -11.348 1.023 1.00 94.25 87 PHE A CA 1
ATOM 667 C C . PHE A 1 87 ? -12.958 -10.912 -0.055 1.00 94.25 87 PHE A C 1
ATOM 669 O O . PHE A 1 87 ? -13.155 -9.875 -0.691 1.00 94.25 87 PHE A O 1
ATOM 676 N N . LYS A 1 88 ? -11.896 -11.693 -0.257 1.00 94.06 88 LYS A N 1
ATOM 677 C CA . LYS A 1 88 ? -10.875 -11.416 -1.268 1.00 94.06 88 LYS A CA 1
ATOM 678 C C . LYS A 1 88 ? -11.420 -11.682 -2.665 1.00 94.06 88 LYS A C 1
ATOM 680 O O . LYS A 1 88 ? -11.349 -10.797 -3.516 1.00 94.06 88 LYS A O 1
ATOM 685 N N . ASP A 1 89 ? -12.099 -12.813 -2.834 1.00 93.69 89 ASP A N 1
ATOM 686 C CA . ASP A 1 89 ? -12.803 -13.171 -4.064 1.00 93.69 89 ASP A CA 1
ATOM 687 C C . ASP A 1 89 ? -13.865 -12.123 -4.409 1.00 93.69 89 ASP A C 1
ATOM 689 O O . ASP A 1 89 ? -14.042 -11.753 -5.565 1.00 93.69 89 ASP A O 1
ATOM 693 N N . ASN A 1 90 ? -14.545 -11.559 -3.408 1.00 94.50 90 ASN A N 1
ATOM 694 C CA . ASN A 1 90 ? -15.523 -10.499 -3.629 1.00 94.50 90 ASN A CA 1
ATOM 695 C C . ASN A 1 90 ? -14.899 -9.202 -4.180 1.00 94.50 90 ASN A C 1
ATOM 697 O O . ASN A 1 90 ? -15.530 -8.515 -4.986 1.00 94.50 90 ASN A O 1
ATOM 701 N N . VAL A 1 91 ? -13.674 -8.861 -3.762 1.00 95.19 91 VAL A N 1
ATOM 702 C CA . VAL A 1 91 ? -12.911 -7.744 -4.343 1.00 95.19 91 VAL A CA 1
ATOM 703 C C . VAL A 1 91 ? -12.527 -8.066 -5.785 1.00 95.19 91 VAL A C 1
ATOM 705 O O . VAL A 1 91 ? -12.743 -7.232 -6.664 1.00 95.19 91 VAL A O 1
ATOM 708 N N . TRP A 1 92 ? -12.015 -9.272 -6.035 1.00 94.38 92 TRP A N 1
ATOM 709 C CA . TRP A 1 92 ? -11.622 -9.720 -7.369 1.00 94.38 92 TRP A CA 1
ATOM 710 C C . TRP A 1 92 ? -12.789 -9.738 -8.360 1.00 94.38 92 TRP A C 1
ATOM 712 O O . TRP A 1 92 ? -12.716 -9.105 -9.411 1.00 94.38 92 TRP A O 1
ATOM 722 N N . ASN A 1 93 ? -13.906 -10.366 -7.995 1.00 93.69 93 ASN A N 1
ATOM 723 C CA . ASN A 1 93 ? -15.095 -10.466 -8.842 1.00 93.69 93 ASN A CA 1
ATOM 724 C C . ASN A 1 93 ? -15.601 -9.086 -9.278 1.00 93.69 93 ASN A C 1
ATOM 726 O O . ASN A 1 93 ? -16.022 -8.902 -10.415 1.00 93.69 93 ASN A O 1
ATOM 730 N N . LYS A 1 94 ? -15.493 -8.086 -8.399 1.00 94.06 94 LYS A N 1
ATOM 731 C CA . LYS A 1 94 ? -15.897 -6.710 -8.705 1.00 94.06 94 LYS A CA 1
ATOM 732 C C . LYS A 1 94 ? -14.926 -5.977 -9.615 1.00 94.06 94 LYS A C 1
ATOM 734 O O . LYS A 1 94 ? -15.368 -5.163 -10.417 1.00 94.06 94 LYS A O 1
ATOM 739 N N . LEU A 1 95 ? -13.635 -6.288 -9.544 1.00 94.19 95 LEU A N 1
ATOM 740 C CA . LEU A 1 95 ? -12.677 -5.826 -10.547 1.00 94.19 95 LEU A CA 1
ATOM 741 C C . LEU A 1 95 ? -12.994 -6.443 -11.915 1.00 94.19 95 LEU A C 1
ATOM 743 O O . LEU A 1 95 ? -12.997 -5.729 -12.910 1.00 94.19 95 LEU A O 1
ATOM 747 N N . MET A 1 96 ? -13.336 -7.732 -11.964 1.00 93.25 96 MET A N 1
ATOM 748 C CA . MET A 1 96 ? -13.661 -8.434 -13.214 1.00 93.25 96 MET A CA 1
ATOM 749 C C . MET A 1 96 ? -14.995 -8.007 -13.845 1.00 93.25 96 MET A C 1
ATOM 751 O O . MET A 1 96 ? -15.223 -8.268 -15.026 1.00 93.25 96 MET A O 1
ATOM 755 N N . GLU A 1 97 ? -15.882 -7.348 -13.096 1.00 93.00 97 GLU A N 1
ATOM 756 C CA . GLU A 1 97 ? -17.072 -6.687 -13.651 1.00 93.00 97 GLU A CA 1
ATOM 757 C C . GLU A 1 97 ? -16.718 -5.421 -14.448 1.00 93.00 97 GLU A C 1
ATOM 759 O O . GLU A 1 97 ? -17.434 -5.081 -15.387 1.00 93.00 97 GLU A O 1
ATOM 764 N N . GLU A 1 98 ? -15.627 -4.729 -14.100 1.00 93.56 98 GLU A N 1
ATOM 765 C CA . GLU A 1 98 ? -15.238 -3.448 -14.708 1.00 93.56 98 GLU A CA 1
ATOM 766 C C . GLU A 1 98 ? -14.075 -3.573 -15.705 1.00 93.56 98 GLU A C 1
ATOM 768 O O . GLU A 1 98 ? -13.986 -2.782 -16.647 1.00 93.56 98 GLU A O 1
ATOM 773 N N . PHE A 1 99 ? -13.192 -4.555 -15.520 1.00 94.19 99 PHE A N 1
ATOM 774 C CA . PHE A 1 99 ? -11.953 -4.705 -16.279 1.00 94.19 99 PHE A CA 1
ATOM 775 C C . PHE A 1 99 ? -11.857 -6.065 -16.979 1.00 94.19 99 PHE A C 1
ATOM 777 O O . PHE A 1 99 ? -12.315 -7.081 -16.459 1.00 94.19 99 PHE A O 1
ATOM 784 N N . GLU A 1 100 ? -11.221 -6.069 -18.149 1.00 92.19 100 GLU A N 1
ATOM 785 C CA . GLU A 1 100 ? -10.913 -7.252 -18.956 1.00 92.19 100 GLU A CA 1
ATOM 786 C C . GLU A 1 100 ? -9.382 -7.446 -18.975 1.00 92.19 100 GLU A C 1
ATOM 788 O O . GLU A 1 100 ? -8.683 -6.669 -19.638 1.00 92.19 100 GLU A O 1
ATOM 793 N N . PRO A 1 101 ? -8.829 -8.403 -18.206 1.00 89.31 101 PRO A N 1
ATOM 794 C CA . PRO A 1 101 ? -7.393 -8.676 -18.190 1.00 89.31 101 PRO A CA 1
ATOM 795 C C . PRO A 1 101 ? -6.921 -9.325 -19.500 1.00 89.31 101 PRO A C 1
ATOM 797 O O . PRO A 1 101 ? -7.597 -10.188 -20.052 1.00 89.31 101 PRO A O 1
ATOM 800 N N . ASN A 1 102 ? -5.724 -8.961 -19.969 1.00 85.56 102 ASN A N 1
ATOM 801 C CA . ASN A 1 102 ? -5.077 -9.576 -21.139 1.00 85.56 102 ASN A CA 1
ATOM 802 C C . ASN A 1 102 ? -4.487 -10.981 -20.874 1.00 85.56 102 ASN A C 1
ATOM 804 O O . ASN A 1 102 ? -4.106 -11.673 -21.816 1.00 85.56 102 ASN A O 1
ATOM 808 N N . VAL A 1 103 ? -4.390 -11.389 -19.606 1.00 82.94 103 VAL A N 1
ATOM 809 C CA . VAL A 1 103 ? -3.813 -12.660 -19.135 1.00 82.94 103 VAL A CA 1
ATOM 810 C C . VAL A 1 103 ? -4.918 -13.520 -18.494 1.00 82.94 103 VAL A C 1
ATOM 812 O O . VAL A 1 103 ? -5.872 -12.965 -17.937 1.00 82.94 103 VAL A O 1
ATOM 815 N N . PRO A 1 104 ? -4.837 -14.869 -18.545 1.00 82.25 104 PRO A N 1
ATOM 816 C CA . PRO A 1 104 ? -5.822 -15.738 -17.906 1.00 82.25 104 PRO A CA 1
ATOM 817 C C . PRO A 1 104 ? -6.015 -15.441 -16.411 1.00 82.25 104 PRO A C 1
ATOM 819 O O . PRO A 1 104 ? -5.058 -15.397 -15.637 1.00 82.25 104 PRO A O 1
ATOM 822 N N . GLN A 1 105 ? -7.278 -15.335 -15.986 1.00 80.69 105 GLN A N 1
ATOM 823 C CA . GLN A 1 105 ? -7.652 -14.947 -14.617 1.00 80.69 105 GLN A CA 1
ATOM 824 C C . GLN A 1 105 ? -7.042 -15.840 -13.525 1.00 80.69 105 GLN A C 1
ATOM 826 O O . GLN A 1 105 ? -6.739 -15.345 -12.442 1.00 80.69 105 GLN A O 1
ATOM 831 N N . ALA A 1 106 ? -6.850 -17.136 -13.803 1.00 75.25 106 ALA A N 1
ATOM 832 C CA . ALA A 1 106 ? -6.271 -18.085 -12.851 1.00 75.25 106 ALA A CA 1
ATOM 833 C C . ALA A 1 106 ? -4.854 -17.680 -12.408 1.00 75.25 106 ALA A C 1
ATOM 835 O O . ALA A 1 106 ? -4.512 -17.838 -11.238 1.00 75.25 106 ALA A O 1
ATOM 836 N N . THR A 1 107 ? -4.065 -17.113 -13.323 1.00 76.88 107 THR A N 1
ATOM 837 C CA . THR A 1 107 ? -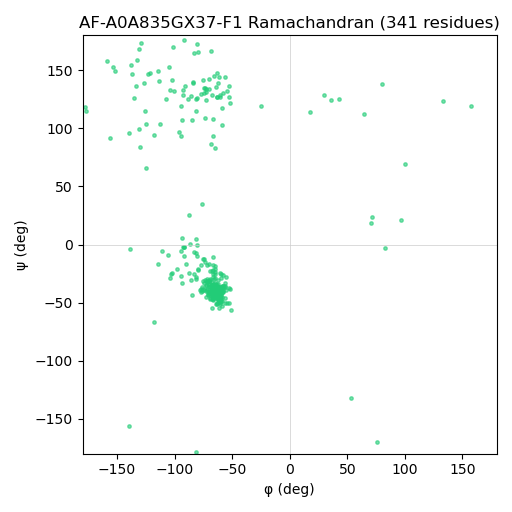2.710 -16.626 -13.049 1.00 76.88 107 THR A CA 1
ATOM 838 C C . THR A 1 107 ? -2.749 -15.203 -12.493 1.00 76.88 107 THR A C 1
ATOM 840 O O . THR A 1 107 ? -2.098 -14.902 -11.497 1.00 76.88 107 THR A O 1
ATOM 843 N N . THR A 1 108 ? -3.571 -14.328 -13.080 1.00 82.38 108 THR A N 1
ATOM 844 C CA . THR A 1 108 ? -3.617 -12.904 -12.711 1.00 82.38 108 THR A CA 1
ATOM 845 C C . THR A 1 108 ? -4.155 -12.662 -11.302 1.00 82.38 108 THR A C 1
ATOM 847 O O . THR A 1 108 ? -3.693 -11.748 -10.624 1.00 82.38 108 THR A O 1
ATOM 850 N N . HIS A 1 109 ? -5.117 -13.464 -10.833 1.00 87.44 109 HIS A N 1
ATOM 851 C CA . HIS A 1 109 ? -5.750 -13.231 -9.534 1.00 87.44 109 HIS A CA 1
ATOM 852 C C . HIS A 1 109 ? -4.744 -13.312 -8.377 1.00 87.44 109 HIS A C 1
ATOM 854 O O . HIS A 1 109 ? -4.698 -12.410 -7.540 1.00 87.44 109 HIS A O 1
ATOM 860 N N . GLN A 1 110 ? -3.913 -14.359 -8.351 1.00 85.62 110 GLN A N 1
ATOM 861 C CA . GLN A 1 110 ? -2.951 -14.580 -7.267 1.00 85.62 110 GLN A CA 1
ATOM 862 C C . GLN A 1 110 ? -1.895 -13.478 -7.205 1.00 85.62 110 GLN A C 1
ATOM 864 O O . GLN A 1 110 ? -1.529 -13.032 -6.117 1.00 85.62 110 GLN A O 1
ATOM 869 N N . GLU A 1 111 ? -1.433 -13.025 -8.368 1.00 86.56 111 GLU A N 1
ATOM 870 C CA . GLU A 1 111 ? -0.437 -11.965 -8.474 1.00 86.56 111 GLU A CA 1
ATOM 871 C C . GLU A 1 111 ? -1.012 -10.613 -8.037 1.00 86.56 111 GLU A C 1
ATOM 873 O O . GLU A 1 111 ? -0.457 -9.949 -7.162 1.00 86.56 111 GLU A O 1
ATOM 878 N N . VAL A 1 112 ? -2.207 -10.260 -8.517 1.00 87.25 112 VAL A N 1
ATOM 879 C CA . VAL A 1 112 ? -2.899 -9.022 -8.129 1.00 87.25 112 VAL A CA 1
ATOM 880 C C . VAL A 1 112 ? -3.236 -8.986 -6.634 1.00 87.25 112 VAL A C 1
ATOM 882 O O . VAL A 1 112 ? -3.157 -7.927 -6.003 1.00 87.25 112 VAL A O 1
ATOM 885 N N . GLU A 1 113 ? -3.621 -10.118 -6.032 1.00 90.94 113 GLU A N 1
ATOM 886 C CA . GLU A 1 113 ? -3.984 -10.157 -4.610 1.00 90.94 113 GLU A CA 1
ATOM 887 C C . GLU A 1 113 ? -2.808 -9.731 -3.710 1.00 90.94 113 GLU A C 1
ATOM 889 O O . GLU A 1 113 ? -3.032 -9.196 -2.618 1.00 90.94 113 GLU A O 1
ATOM 894 N N . LYS A 1 114 ? -1.553 -9.875 -4.169 1.00 89.81 114 LYS A N 1
ATOM 895 C CA . LYS A 1 114 ? -0.352 -9.452 -3.423 1.00 89.81 114 LYS A CA 1
ATOM 896 C C . LYS A 1 114 ? -0.370 -7.958 -3.074 1.00 89.81 114 LYS A C 1
ATOM 898 O O . LYS A 1 114 ? 0.173 -7.571 -2.033 1.00 89.81 114 LYS A O 1
ATOM 903 N N . ASP A 1 115 ? -1.074 -7.136 -3.854 1.00 88.44 115 ASP A N 1
ATOM 904 C CA . ASP A 1 115 ? -1.212 -5.694 -3.620 1.00 88.44 115 ASP A CA 1
ATOM 905 C C . ASP A 1 115 ? -2.304 -5.323 -2.605 1.00 88.44 115 ASP A C 1
ATOM 907 O O . ASP A 1 115 ? -2.238 -4.274 -1.942 1.00 88.44 115 ASP A O 1
ATOM 911 N N . PHE A 1 116 ? -3.317 -6.172 -2.427 1.00 94.06 116 PHE A N 1
ATOM 912 C CA . PHE A 1 116 ? -4.451 -5.886 -1.547 1.00 94.06 116 PHE A CA 1
ATOM 913 C C . PHE A 1 116 ? -4.048 -5.663 -0.074 1.00 94.06 116 PHE A C 1
ATOM 915 O O . PHE A 1 116 ? -4.522 -4.682 0.522 1.00 94.06 116 PHE A O 1
ATOM 922 N N . PRO A 1 117 ? -3.133 -6.462 0.529 1.00 94.75 117 PRO A N 1
ATOM 923 C CA . PRO A 1 117 ? -2.648 -6.228 1.885 1.00 94.75 117 PRO A CA 1
ATOM 924 C C . PRO A 1 117 ? -2.132 -4.805 2.108 1.00 94.75 117 PRO A C 1
ATOM 926 O O . PRO A 1 117 ? -2.329 -4.230 3.182 1.00 94.75 117 PRO A O 1
ATOM 929 N N . GLN A 1 118 ? -1.450 -4.226 1.116 1.00 93.19 118 GLN A N 1
ATOM 930 C CA . GLN A 1 118 ? -0.906 -2.880 1.237 1.00 93.19 118 GLN A CA 1
ATOM 931 C C . GLN A 1 118 ? -2.026 -1.838 1.268 1.00 93.19 118 GLN A C 1
ATOM 933 O O . GLN A 1 118 ? -2.047 -0.993 2.167 1.00 93.19 118 GLN A O 1
ATOM 938 N N . LYS A 1 119 ? -3.011 -1.937 0.365 1.00 93.50 119 LYS A N 1
ATOM 939 C CA . LYS A 1 119 ? -4.183 -1.040 0.354 1.00 93.50 119 LYS A CA 1
ATOM 940 C C . LYS A 1 119 ? -4.988 -1.143 1.653 1.00 93.50 119 LYS A C 1
ATOM 942 O O . LYS A 1 119 ? -5.422 -0.126 2.204 1.00 93.50 119 LYS A O 1
ATOM 947 N N . PHE A 1 120 ? -5.119 -2.350 2.202 1.00 95.38 120 PHE A N 1
ATOM 948 C CA . PHE A 1 120 ? -5.768 -2.576 3.491 1.00 95.38 120 PHE A CA 1
ATOM 949 C C . PHE A 1 120 ? -5.027 -1.878 4.642 1.00 95.38 120 PHE A C 1
ATOM 951 O O . PHE A 1 120 ? -5.632 -1.145 5.429 1.00 95.38 120 PHE A O 1
ATOM 958 N N . ARG A 1 121 ? -3.696 -2.015 4.717 1.00 94.56 121 ARG A N 1
ATOM 959 C CA . ARG A 1 121 ? -2.878 -1.325 5.733 1.00 94.56 121 ARG A CA 1
ATOM 960 C C . ARG A 1 121 ? -2.957 0.195 5.605 1.00 94.56 121 ARG A C 1
ATOM 962 O O . ARG A 1 121 ? -3.111 0.871 6.625 1.00 94.56 121 ARG A O 1
ATOM 969 N N . SER A 1 122 ? -2.904 0.726 4.382 1.00 93.44 122 SER A N 1
ATOM 970 C CA . SER A 1 122 ? -3.066 2.160 4.109 1.00 93.44 122 SER A CA 1
ATOM 971 C C . SER A 1 122 ? -4.425 2.682 4.577 1.00 93.44 122 SER A C 1
ATOM 973 O O . SER A 1 122 ? -4.490 3.749 5.182 1.00 93.44 122 SER A O 1
ATOM 975 N N . THR A 1 123 ? -5.492 1.901 4.397 1.00 92.81 123 THR A N 1
ATOM 976 C CA . THR A 1 123 ? -6.8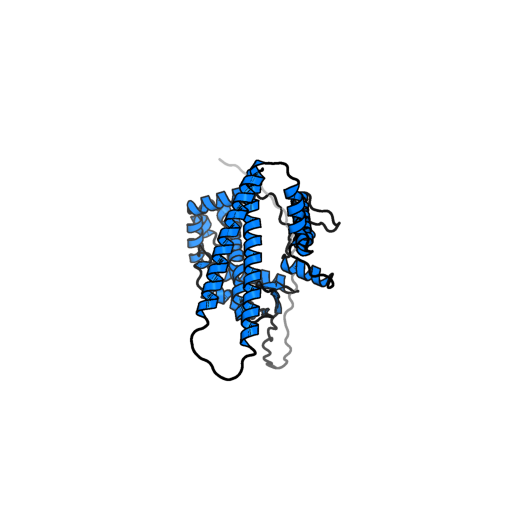37 2.231 4.898 1.00 92.81 123 THR A CA 1
ATOM 977 C C . THR A 1 123 ? -6.851 2.360 6.417 1.00 92.81 123 THR A C 1
ATOM 979 O O . THR A 1 123 ? -7.298 3.369 6.956 1.00 92.81 123 THR A O 1
ATOM 982 N N . LYS A 1 124 ? -6.293 1.375 7.132 1.00 93.50 124 LYS A N 1
ATOM 983 C CA . LYS A 1 124 ? -6.201 1.425 8.601 1.00 93.50 124 LYS A CA 1
ATOM 984 C C . LYS A 1 124 ? -5.351 2.605 9.070 1.00 93.50 124 LYS A C 1
ATOM 986 O O . LYS A 1 124 ? -5.657 3.221 10.086 1.00 93.50 124 LYS A O 1
ATOM 991 N N . TYR A 1 125 ? -4.287 2.939 8.340 1.00 93.19 125 TYR A N 1
ATOM 992 C CA . TYR A 1 125 ? -3.479 4.123 8.625 1.00 93.19 125 TYR A CA 1
ATOM 993 C C . TYR A 1 125 ? -4.272 5.429 8.463 1.00 93.19 125 TYR A C 1
ATOM 995 O O . TYR A 1 125 ? -4.185 6.283 9.346 1.00 93.19 125 TYR A O 1
ATOM 1003 N N . ALA A 1 126 ? -5.064 5.568 7.395 1.00 92.25 126 ALA A N 1
ATOM 1004 C CA . ALA A 1 126 ? -5.930 6.729 7.189 1.00 92.25 126 ALA A CA 1
ATOM 1005 C C . ALA A 1 126 ? -6.926 6.889 8.347 1.00 92.25 126 ALA A C 1
ATOM 1007 O O . ALA A 1 126 ? -6.946 7.938 8.982 1.00 92.25 126 ALA A O 1
ATOM 1008 N N . LEU A 1 127 ? -7.620 5.812 8.736 1.00 92.81 127 LEU A N 1
ATOM 1009 C CA . LEU A 1 127 ? -8.568 5.817 9.861 1.00 92.81 127 LEU A CA 1
ATOM 1010 C C . LEU A 1 127 ? -7.909 6.222 11.190 1.00 92.81 127 LEU A C 1
ATOM 1012 O O . LEU A 1 127 ? -8.461 7.017 11.951 1.00 92.81 127 LEU A O 1
ATOM 1016 N N . ARG A 1 128 ? -6.688 5.737 11.460 1.00 92.19 128 ARG A N 1
ATOM 1017 C CA . ARG A 1 128 ? -5.914 6.176 12.635 1.00 92.19 128 ARG A CA 1
ATOM 1018 C C . ARG A 1 128 ? -5.637 7.674 12.595 1.00 92.19 128 ARG A C 1
ATOM 1020 O O . ARG A 1 128 ? -5.748 8.340 13.617 1.00 92.19 128 ARG A O 1
ATOM 1027 N N . LYS A 1 129 ? -5.218 8.194 11.441 1.00 91.62 129 LYS A N 1
ATOM 1028 C CA . LYS A 1 129 ? -4.826 9.598 11.277 1.00 91.62 129 LYS A CA 1
ATOM 1029 C C . LYS A 1 129 ? -6.027 10.542 11.340 1.00 91.62 129 LYS A C 1
ATOM 1031 O O . LYS A 1 129 ? -5.925 11.606 11.940 1.00 91.62 129 LYS A O 1
ATOM 1036 N N . GLU A 1 130 ? -7.118 10.173 10.687 1.00 90.44 130 GLU A N 1
ATOM 1037 C CA . GLU A 1 130 ? -8.263 11.049 10.450 1.00 90.44 130 GLU A CA 1
ATOM 1038 C C . GLU A 1 130 ? -9.258 11.055 11.601 1.00 90.44 130 GLU A C 1
ATOM 1040 O O . GLU A 1 130 ? -9.867 12.100 11.828 1.00 90.44 130 GLU A O 1
ATOM 1045 N N . ILE A 1 131 ? -9.376 9.934 12.321 1.00 90.56 131 ILE A N 1
ATOM 1046 C CA . ILE A 1 131 ? -10.351 9.744 13.398 1.00 90.56 131 ILE A CA 1
ATOM 1047 C C . ILE A 1 131 ? -9.618 9.500 14.721 1.00 90.56 131 ILE A C 1
ATOM 1049 O O . ILE A 1 131 ? -9.616 10.364 15.591 1.00 90.56 131 ILE A O 1
ATOM 1053 N N . LEU A 1 132 ? -8.902 8.375 14.859 1.00 90.56 132 LEU A N 1
ATOM 1054 C CA . LEU A 1 132 ? -8.431 7.928 16.183 1.00 90.56 132 LEU A CA 1
ATOM 1055 C C . LEU A 1 132 ? -7.444 8.882 16.864 1.00 90.56 132 LEU A C 1
ATOM 1057 O O . LEU A 1 132 ? -7.456 8.997 18.080 1.00 90.56 132 LEU A O 1
ATOM 1061 N N . ARG A 1 133 ? -6.573 9.556 16.106 1.00 89.06 133 ARG A N 1
ATOM 1062 C CA . ARG A 1 133 ? -5.625 10.542 16.659 1.00 89.06 133 ARG A CA 1
ATOM 1063 C C . ARG A 1 133 ? -6.280 11.860 17.068 1.00 89.06 133 ARG A C 1
ATOM 1065 O O . ARG A 1 133 ? -5.617 12.657 17.722 1.00 89.06 133 ARG A O 1
ATOM 1072 N N . LYS A 1 134 ? -7.510 12.115 16.620 1.00 90.56 134 LYS A N 1
ATOM 1073 C CA . LYS A 1 134 ? -8.258 13.334 16.943 1.00 90.56 134 LYS A CA 1
ATOM 1074 C C . LYS A 1 134 ? -9.177 13.141 18.146 1.00 90.56 134 LYS A C 1
ATOM 1076 O O . LYS A 1 134 ? -9.445 14.115 18.833 1.00 90.56 134 LYS A O 1
ATOM 1081 N N . CYS A 1 135 ? -9.621 11.912 18.398 1.00 90.44 135 CYS A N 1
ATOM 1082 C CA . CYS A 1 135 ? -10.413 11.567 19.575 1.00 90.44 135 CYS A CA 1
ATOM 1083 C C . CYS A 1 135 ? -9.537 11.507 20.836 1.00 90.44 135 CYS A C 1
ATOM 1085 O O . CYS A 1 135 ? -8.406 11.014 20.796 1.00 90.44 135 CYS A O 1
ATOM 1087 N N . GLY A 1 136 ? -10.074 11.975 21.964 1.00 85.12 136 GLY A N 1
ATOM 1088 C CA . GLY A 1 136 ? -9.422 11.924 23.273 1.00 85.12 136 GLY A CA 1
ATOM 1089 C C . GLY A 1 136 ? -9.674 10.621 24.036 1.00 85.12 136 GLY A C 1
ATOM 1090 O O . GLY A 1 136 ? -8.852 10.231 24.867 1.00 85.12 136 GLY A O 1
ATOM 1091 N N . SER A 1 137 ? -10.776 9.922 23.743 1.00 91.44 137 SER A N 1
ATOM 1092 C CA . SER A 1 137 ? -11.148 8.659 24.395 1.00 91.44 137 SER A CA 1
ATOM 1093 C C . SER A 1 137 ? -11.521 7.548 23.409 1.00 91.44 137 SER A C 1
ATOM 1095 O O . SER A 1 137 ? -11.686 7.760 22.205 1.00 91.44 137 SER A O 1
ATOM 1097 N N . VAL A 1 138 ? -11.630 6.322 23.930 1.00 90.75 138 VAL A N 1
ATOM 1098 C CA . VAL A 1 138 ? -12.008 5.136 23.147 1.00 90.75 138 VAL A CA 1
ATOM 1099 C C . VAL A 1 138 ? -13.487 5.200 22.771 1.00 90.75 138 VAL A C 1
ATOM 1101 O O . VAL A 1 138 ? -13.856 4.849 21.655 1.00 90.75 138 VAL A O 1
ATOM 1104 N N . GLU A 1 139 ? -14.327 5.678 23.681 1.00 92.06 139 GLU A N 1
ATOM 1105 C CA . GLU A 1 139 ? -15.771 5.828 23.513 1.00 92.06 139 GLU A CA 1
ATOM 1106 C C . GLU A 1 139 ? -16.087 6.876 22.444 1.00 92.06 139 GLU A C 1
ATOM 1108 O O . GLU A 1 139 ? -16.913 6.632 21.565 1.00 92.06 139 GLU A O 1
ATOM 1113 N N . GLU A 1 140 ? -15.366 8.000 22.462 1.00 93.19 140 GLU A N 1
ATOM 1114 C CA . GLU A 1 140 ? -15.459 9.033 21.430 1.00 93.19 140 GLU A CA 1
ATOM 1115 C C . GLU A 1 140 ? -15.047 8.478 20.060 1.00 93.19 140 GLU A C 1
ATOM 1117 O O . GLU A 1 140 ? -15.743 8.683 19.068 1.00 93.19 140 GLU A O 1
ATOM 1122 N N . ALA A 1 141 ? -13.966 7.693 20.005 1.00 92.06 141 ALA A N 1
ATOM 1123 C CA . ALA A 1 141 ? -13.533 7.041 18.774 1.00 92.06 141 ALA A CA 1
ATOM 1124 C C . ALA A 1 141 ? -14.540 5.996 18.261 1.00 92.06 141 ALA A C 1
ATOM 1126 O O . ALA A 1 141 ? -14.703 5.851 17.051 1.00 92.06 141 ALA A O 1
ATOM 1127 N N . ILE A 1 142 ? -15.228 5.272 19.149 1.00 92.50 142 ILE A N 1
ATOM 1128 C CA . ILE A 1 142 ? -16.303 4.341 18.772 1.00 92.50 142 ILE A CA 1
ATOM 1129 C C . ILE A 1 142 ? -17.491 5.109 18.180 1.00 92.50 142 ILE A C 1
ATOM 1131 O O . ILE A 1 142 ? -18.012 4.695 17.145 1.00 92.50 142 ILE A O 1
ATOM 1135 N N . ALA A 1 143 ? -17.885 6.227 18.797 1.00 91.38 143 ALA A N 1
ATOM 1136 C CA . ALA A 1 143 ? -18.979 7.071 18.320 1.00 91.38 143 ALA A CA 1
ATOM 1137 C C . ALA A 1 143 ? -18.655 7.761 16.984 1.00 91.38 143 ALA A C 1
ATOM 1139 O O . ALA A 1 143 ? -19.533 7.897 16.136 1.00 91.38 143 ALA A O 1
ATOM 1140 N N . ALA A 1 144 ? -17.391 8.123 16.753 1.00 90.81 144 ALA A N 1
ATOM 1141 C CA . ALA A 1 144 ? -16.898 8.724 15.512 1.00 90.81 144 ALA A CA 1
ATOM 1142 C C . ALA A 1 144 ? -16.733 7.709 14.359 1.00 90.81 144 ALA A C 1
ATOM 1144 O O . ALA A 1 144 ? -15.793 7.807 13.567 1.00 90.81 144 ALA A O 1
ATOM 1145 N N . CYS A 1 145 ? -17.608 6.700 14.282 1.00 85.62 145 CYS A N 1
ATOM 1146 C CA . CYS A 1 145 ? -17.560 5.673 13.247 1.00 85.62 145 CYS A CA 1
ATOM 1147 C C . CYS A 1 145 ? -17.524 6.301 11.851 1.00 85.62 145 CYS A C 1
ATOM 1149 O O . CYS A 1 145 ? -18.367 7.119 11.501 1.00 85.62 145 CYS A O 1
ATOM 1151 N N . SER A 1 146 ? -16.539 5.893 11.049 1.00 79.06 146 SER A N 1
ATOM 1152 C CA . SER A 1 146 ? -16.407 6.346 9.664 1.00 79.06 146 SER A CA 1
ATOM 1153 C C . SER A 1 146 ? -17.613 5.916 8.832 1.00 79.06 146 SER A C 1
ATOM 1155 O O . SER A 1 146 ? -18.011 4.748 8.883 1.00 79.06 146 SER A O 1
ATOM 1157 N N . ASP A 1 147 ? -18.092 6.816 7.972 1.00 76.19 147 ASP A N 1
ATOM 1158 C CA . ASP A 1 147 ? -19.123 6.513 6.978 1.00 76.19 147 ASP A CA 1
ATOM 1159 C C . ASP A 1 147 ? -18.738 5.284 6.135 1.00 76.19 147 ASP A C 1
ATOM 1161 O O . ASP A 1 147 ? -17.584 5.112 5.718 1.00 76.19 147 ASP A O 1
ATOM 1165 N N . GLY A 1 148 ? -19.708 4.396 5.902 1.00 79.50 148 GLY A N 1
ATOM 1166 C CA . GLY A 1 148 ? -19.514 3.178 5.108 1.00 79.50 148 GLY A CA 1
ATOM 1167 C C . GLY A 1 148 ? -18.662 2.097 5.787 1.00 79.50 148 GLY A C 1
ATOM 1168 O O . GLY A 1 148 ? -18.039 1.277 5.101 1.00 79.50 148 GLY A O 1
ATOM 1169 N N . LYS A 1 149 ? -18.572 2.094 7.122 1.00 86.56 149 LYS A N 1
ATOM 1170 C CA . LYS A 1 149 ? -18.019 0.977 7.900 1.00 86.56 149 LYS A CA 1
ATOM 1171 C C . LYS A 1 149 ? -19.111 0.332 8.737 1.00 86.56 149 LYS A C 1
ATOM 1173 O O . LYS A 1 149 ? -19.960 1.011 9.298 1.00 86.56 149 LYS A O 1
ATOM 1178 N N . ASP A 1 150 ? -19.055 -0.991 8.822 1.00 90.19 150 ASP A N 1
ATOM 1179 C CA . ASP A 1 150 ? -19.916 -1.744 9.724 1.00 90.19 150 ASP A CA 1
ATOM 1180 C C . ASP A 1 150 ? -19.603 -1.358 11.189 1.00 90.19 150 ASP A C 1
ATOM 1182 O O . ASP A 1 150 ? -18.429 -1.428 11.587 1.00 90.19 150 ASP A O 1
ATOM 1186 N N . PRO A 1 151 ? -20.608 -0.958 11.994 1.00 91.25 151 PRO A N 1
ATOM 1187 C CA . PRO A 1 151 ? -20.392 -0.515 13.370 1.00 91.25 151 PRO A CA 1
ATOM 1188 C C . PRO A 1 151 ? -19.729 -1.569 14.264 1.00 91.25 151 PRO A C 1
ATOM 1190 O O . PRO A 1 151 ? -18.878 -1.232 15.091 1.00 91.25 151 PRO A O 1
ATOM 1193 N N . ASN A 1 152 ? -20.045 -2.855 14.080 1.00 92.62 152 ASN A N 1
ATOM 1194 C CA . ASN A 1 152 ? -19.458 -3.932 14.879 1.00 92.62 152 ASN A CA 1
ATOM 1195 C C . ASN A 1 152 ? -17.976 -4.111 14.534 1.00 92.62 152 ASN A C 1
ATOM 1197 O O . ASN A 1 152 ? -17.122 -4.216 15.423 1.00 92.62 152 ASN A O 1
ATOM 1201 N N . HIS A 1 153 ? -17.646 -4.080 13.240 1.00 93.44 153 HIS A N 1
ATOM 1202 C CA . HIS A 1 153 ? -16.261 -4.123 12.778 1.00 93.44 153 HIS A CA 1
ATOM 1203 C C . HIS A 1 153 ? -15.461 -2.901 13.246 1.00 93.44 153 HIS A C 1
ATOM 1205 O O . HIS A 1 153 ? -14.280 -3.034 13.583 1.00 93.44 153 HIS A O 1
ATOM 1211 N N . TRP A 1 154 ? -16.093 -1.726 13.289 1.00 95.12 154 TRP A N 1
ATOM 1212 C CA . TRP A 1 154 ? -15.485 -0.498 13.791 1.00 95.12 154 TRP A CA 1
ATOM 1213 C C . TRP A 1 154 ? -15.138 -0.595 15.276 1.00 95.12 154 TRP A C 1
ATOM 1215 O O . TRP A 1 154 ? -13.978 -0.399 15.643 1.00 95.12 154 TRP A O 1
ATOM 1225 N N . VAL A 1 155 ? -16.089 -0.994 16.124 1.00 95.06 155 VAL A N 1
ATOM 1226 C CA . VAL A 1 155 ? -15.869 -1.151 17.573 1.00 95.06 155 VAL A CA 1
ATOM 1227 C C . VAL A 1 155 ? -14.705 -2.108 17.851 1.00 95.06 155 VAL A C 1
ATOM 1229 O O . VAL A 1 155 ? -13.814 -1.801 18.649 1.00 95.06 155 VAL A O 1
ATOM 1232 N N . ALA A 1 156 ? -14.668 -3.256 17.166 1.00 95.50 156 ALA A N 1
ATOM 1233 C CA . ALA A 1 156 ? -13.591 -4.233 17.309 1.00 95.50 156 ALA A CA 1
ATOM 1234 C C . ALA A 1 156 ? -12.222 -3.666 16.887 1.00 95.50 156 ALA A C 1
ATOM 1236 O O . ALA A 1 156 ? -11.213 -3.893 17.564 1.00 95.50 156 ALA A O 1
ATOM 1237 N N . PHE A 1 157 ? -12.183 -2.894 15.797 1.00 95.56 157 PHE A N 1
ATOM 1238 C CA . PHE A 1 157 ? -10.976 -2.209 15.341 1.00 95.56 157 PHE A CA 1
ATOM 1239 C C . PHE A 1 157 ? -10.478 -1.179 16.368 1.00 95.56 157 PHE A C 1
ATOM 1241 O O . PHE A 1 157 ? -9.311 -1.241 16.760 1.00 95.56 157 PHE A O 1
ATOM 1248 N N . VAL A 1 158 ? -11.349 -0.291 16.862 1.00 95.44 158 VAL A N 1
ATOM 1249 C CA . VAL A 1 158 ? -10.989 0.761 17.834 1.00 95.44 158 VAL A CA 1
ATOM 1250 C C . VAL A 1 158 ? -10.461 0.167 19.141 1.00 95.44 158 VAL A C 1
ATOM 1252 O O . VAL A 1 158 ? -9.426 0.606 19.656 1.00 95.44 158 VAL A O 1
ATOM 1255 N N . ARG A 1 159 ? -11.114 -0.881 19.658 1.00 94.62 159 ARG A N 1
ATOM 1256 C CA . ARG A 1 159 ? -10.654 -1.597 20.860 1.00 94.62 159 ARG A CA 1
ATOM 1257 C C . ARG A 1 159 ? -9.261 -2.191 20.664 1.00 94.62 159 ARG A C 1
ATOM 1259 O O . ARG A 1 159 ? -8.404 -2.034 21.529 1.00 94.62 159 ARG A O 1
ATOM 1266 N N . ASN A 1 160 ? -9.000 -2.813 19.513 1.00 94.31 160 ASN A N 1
ATOM 1267 C CA . ASN A 1 160 ? -7.679 -3.355 19.201 1.00 94.31 160 ASN A CA 1
ATOM 1268 C C . ASN A 1 160 ? -6.603 -2.258 19.107 1.00 94.31 160 ASN A C 1
ATOM 1270 O O . ASN A 1 160 ? -5.509 -2.429 19.639 1.00 94.31 160 ASN A O 1
ATOM 1274 N N . GLU A 1 161 ? -6.896 -1.132 18.455 1.00 93.25 161 GLU A N 1
ATOM 1275 C CA . GLU A 1 161 ? -5.956 -0.004 18.341 1.00 93.25 161 GLU A CA 1
ATOM 1276 C C . GLU A 1 161 ? -5.675 0.684 19.685 1.00 93.25 1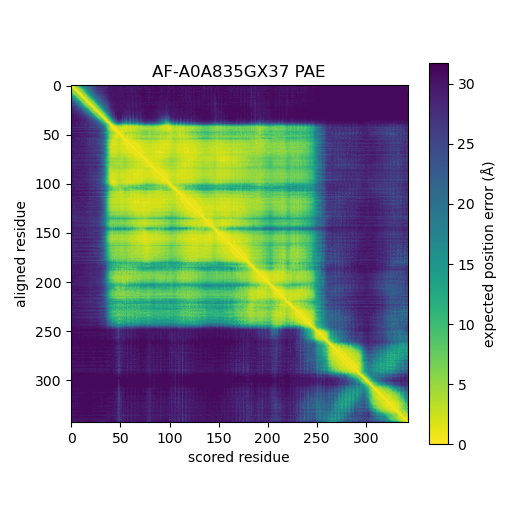61 GLU A C 1
ATOM 1278 O O . GLU A 1 161 ? -4.628 1.309 19.860 1.00 93.25 161 GLU A O 1
ATOM 1283 N N . SER A 1 162 ? -6.579 0.535 20.654 1.00 91.12 162 SER A N 1
ATOM 1284 C CA . SER A 1 162 ? -6.424 1.083 22.003 1.00 91.12 162 SER A CA 1
ATOM 1285 C C . SER A 1 162 ? -5.536 0.236 22.917 1.00 91.12 162 SER A C 1
ATOM 1287 O O . SER A 1 162 ? -5.149 0.704 23.986 1.00 91.12 162 SER A O 1
ATOM 1289 N N . THR A 1 163 ? -5.167 -0.977 22.496 1.00 94.19 163 THR A N 1
ATOM 1290 C CA . THR A 1 163 ? -4.260 -1.844 23.260 1.00 94.19 163 THR A CA 1
ATOM 1291 C C . THR A 1 163 ? -2.850 -1.255 23.353 1.00 94.19 163 THR A C 1
ATOM 1293 O O . THR A 1 163 ? -2.339 -0.633 22.415 1.00 94.19 163 THR A O 1
ATOM 1296 N N . THR A 1 164 ? -2.191 -1.480 24.490 1.00 93.56 164 THR A N 1
ATOM 1297 C CA . THR A 1 164 ? -0.836 -0.978 24.771 1.00 93.56 164 THR A CA 1
ATOM 1298 C C . THR A 1 164 ? 0.187 -1.475 23.749 1.00 93.56 164 THR A C 1
ATOM 1300 O O . THR A 1 164 ? 0.998 -0.690 23.262 1.00 93.56 164 THR A O 1
ATOM 1303 N N . GLU A 1 165 ? 0.101 -2.743 23.343 1.00 94.38 165 GLU A N 1
ATOM 1304 C CA . GLU A 1 165 ? 0.984 -3.350 22.343 1.00 94.38 165 GLU A CA 1
ATOM 1305 C C . GLU A 1 165 ? 0.906 -2.658 20.976 1.00 94.38 165 GLU A C 1
ATOM 1307 O O . GLU A 1 165 ? 1.929 -2.370 20.347 1.00 94.38 165 GLU A O 1
ATOM 1312 N N . VAL A 1 166 ? -0.313 -2.383 20.497 1.00 92.44 166 VAL A N 1
ATOM 1313 C CA . VAL A 1 166 ? -0.522 -1.742 19.193 1.00 92.44 166 VAL A CA 1
ATOM 1314 C C . VAL A 1 166 ? -0.062 -0.290 19.240 1.00 92.44 166 VAL A C 1
ATOM 1316 O O . VAL A 1 166 ? 0.615 0.160 18.313 1.00 92.44 166 VAL A O 1
ATOM 1319 N N . ARG A 1 167 ? -0.342 0.426 20.337 1.00 91.00 167 ARG A N 1
ATOM 1320 C CA . ARG A 1 167 ? 0.155 1.793 20.548 1.00 91.00 167 ARG A CA 1
ATOM 1321 C C . ARG A 1 167 ? 1.681 1.842 20.549 1.00 91.00 167 ARG A C 1
ATOM 1323 O O . ARG A 1 167 ? 2.248 2.621 19.788 1.00 91.00 167 ARG A O 1
ATOM 1330 N N . ALA A 1 168 ? 2.343 0.966 21.305 1.00 94.38 168 ALA A N 1
ATOM 1331 C CA . ALA A 1 168 ? 3.803 0.895 21.359 1.00 94.38 168 ALA A CA 1
ATOM 1332 C C . ALA A 1 168 ? 4.421 0.615 19.978 1.00 94.38 168 ALA A C 1
ATOM 1334 O O . ALA A 1 168 ? 5.349 1.304 19.548 1.00 94.38 168 ALA A O 1
ATOM 1335 N N . ARG A 1 169 ? 3.859 -0.346 19.232 1.00 93.94 169 ARG A N 1
ATOM 1336 C CA . ARG A 1 169 ? 4.295 -0.657 17.862 1.00 93.94 169 ARG A CA 1
ATOM 1337 C C . ARG A 1 169 ? 4.124 0.537 16.924 1.00 93.94 169 ARG A C 1
ATOM 1339 O O . ARG A 1 169 ? 5.023 0.840 16.141 1.00 93.94 169 ARG A O 1
ATOM 1346 N N . ASN A 1 170 ? 2.985 1.220 17.001 1.00 90.88 170 ASN A N 1
ATOM 1347 C CA . ASN A 1 170 ? 2.702 2.389 16.176 1.00 90.88 170 ASN A CA 1
ATOM 1348 C C . ASN A 1 170 ? 3.671 3.544 16.484 1.00 90.88 170 ASN A C 1
ATOM 1350 O O . ASN A 1 170 ? 4.167 4.166 15.545 1.00 90.88 170 ASN A O 1
ATOM 1354 N N . THR A 1 171 ? 3.992 3.794 17.758 1.00 91.88 171 THR A N 1
ATOM 1355 C CA . THR A 1 171 ? 4.984 4.803 18.170 1.00 91.88 171 THR A CA 1
ATOM 1356 C C . THR A 1 171 ? 6.367 4.487 17.606 1.00 91.88 171 THR A C 1
ATOM 1358 O O . THR A 1 171 ? 6.945 5.326 16.914 1.00 91.88 171 THR A O 1
ATOM 1361 N N . LYS A 1 172 ? 6.847 3.246 17.768 1.00 94.69 172 LYS A N 1
ATOM 1362 C CA . LYS A 1 172 ? 8.129 2.796 17.199 1.00 94.69 172 LYS A CA 1
ATOM 1363 C C . LYS A 1 172 ? 8.176 2.957 15.676 1.00 94.69 172 LYS A C 1
ATOM 1365 O O . LYS A 1 172 ? 9.185 3.379 15.119 1.00 94.69 172 LYS A O 1
ATOM 1370 N N . ASN A 1 173 ? 7.078 2.656 14.982 1.00 91.12 173 ASN A N 1
ATOM 1371 C CA . ASN A 1 173 ? 6.999 2.828 13.530 1.00 91.12 173 ASN A CA 1
ATOM 1372 C C . ASN A 1 173 ? 7.080 4.303 13.112 1.00 91.12 173 ASN A C 1
ATOM 1374 O O . ASN A 1 173 ? 7.712 4.611 12.104 1.00 91.12 173 ASN A O 1
ATOM 1378 N N . VAL A 1 174 ? 6.482 5.219 13.880 1.00 90.00 174 VAL A N 1
ATOM 1379 C CA . VAL A 1 174 ? 6.609 6.666 13.643 1.00 90.00 174 VAL A CA 1
ATOM 1380 C C . VAL A 1 174 ? 8.048 7.130 13.871 1.00 90.00 174 VAL A C 1
ATOM 1382 O O . VAL A 1 174 ? 8.573 7.892 13.063 1.00 90.00 174 VAL A O 1
ATOM 1385 N N . GLU A 1 175 ? 8.711 6.655 14.924 1.00 93.50 175 GLU A N 1
ATOM 1386 C CA . GLU A 1 175 ? 10.126 6.953 15.186 1.00 93.50 175 GLU A CA 1
ATOM 1387 C C . GLU A 1 175 ? 11.044 6.424 14.082 1.00 93.50 175 GLU A C 1
ATOM 1389 O O . GLU A 1 175 ? 11.940 7.133 13.632 1.00 93.50 175 GLU A O 1
ATOM 1394 N N . ASN A 1 176 ? 10.792 5.212 13.588 1.00 92.00 176 ASN A N 1
ATOM 1395 C CA . ASN A 1 176 ? 11.526 4.652 12.457 1.00 92.00 176 ASN A CA 1
ATOM 1396 C C . ASN A 1 176 ? 11.276 5.441 11.168 1.00 92.00 176 ASN A C 1
ATOM 1398 O O . ASN A 1 176 ? 12.215 5.691 10.419 1.00 92.00 176 ASN A O 1
ATOM 1402 N N . ALA A 1 177 ? 10.043 5.894 10.928 1.00 87.75 177 ALA A N 1
ATOM 1403 C CA . ALA A 1 177 ? 9.726 6.719 9.766 1.00 87.75 177 ALA A CA 1
ATOM 1404 C C . ALA A 1 177 ? 10.489 8.056 9.772 1.00 87.75 177 ALA A C 1
ATOM 1406 O O . ALA A 1 177 ? 10.897 8.517 8.710 1.00 87.75 177 ALA A O 1
ATOM 1407 N N . LYS A 1 178 ? 10.750 8.649 10.949 1.00 89.19 178 LYS A N 1
ATOM 1408 C CA . LYS A 1 178 ? 11.575 9.868 11.080 1.00 89.19 178 LYS A CA 1
ATOM 1409 C C . LYS A 1 178 ? 13.036 9.658 10.668 1.00 89.19 178 LYS A C 1
ATOM 1411 O O . LYS A 1 178 ? 13.695 10.622 10.303 1.00 89.19 178 LYS A O 1
ATOM 1416 N N . LYS A 1 179 ? 13.539 8.419 10.718 1.00 89.31 179 LYS A N 1
ATOM 1417 C CA . LYS A 1 179 ? 14.906 8.066 10.297 1.00 89.31 179 LYS A CA 1
ATOM 1418 C C . LYS A 1 179 ? 15.034 7.895 8.783 1.00 89.31 179 LYS A C 1
ATOM 1420 O O . LYS A 1 179 ? 16.142 7.697 8.299 1.00 89.31 179 LYS A O 1
ATOM 1425 N N . ASN A 1 180 ? 13.931 7.928 8.030 1.00 83.06 180 ASN A N 1
ATOM 1426 C CA . ASN A 1 180 ? 13.998 7.807 6.581 1.00 83.06 180 ASN A CA 1
ATOM 1427 C C . ASN A 1 180 ? 14.552 9.101 5.962 1.00 83.06 180 ASN A C 1
ATOM 1429 O O . ASN A 1 180 ? 13.872 10.125 5.930 1.00 83.06 180 ASN A O 1
ATOM 1433 N N . ILE A 1 181 ? 15.783 9.025 5.457 1.00 79.44 181 ILE A N 1
ATOM 1434 C CA . ILE A 1 181 ? 16.516 10.142 4.842 1.00 79.44 181 ILE A CA 1
ATOM 1435 C C . ILE A 1 181 ? 16.058 10.368 3.388 1.00 79.44 181 ILE A C 1
ATOM 1437 O O . ILE A 1 181 ? 16.188 11.468 2.848 1.00 79.44 181 ILE A O 1
ATOM 1441 N N . TYR A 1 182 ? 15.465 9.353 2.750 1.00 72.31 182 TYR A N 1
ATOM 1442 C CA . TYR A 1 182 ? 15.079 9.413 1.344 1.00 72.31 182 TYR A CA 1
ATOM 1443 C C . TYR A 1 182 ? 13.630 9.844 1.172 1.00 72.31 182 TYR A C 1
ATOM 1445 O O . TYR A 1 182 ? 12.681 9.169 1.584 1.00 72.31 182 TYR A O 1
ATOM 1453 N N . ARG A 1 183 ? 13.451 10.972 0.483 1.00 71.12 183 ARG A N 1
ATOM 1454 C CA . ARG A 1 183 ? 12.136 11.384 0.004 1.00 71.12 183 ARG A CA 1
ATOM 1455 C C . ARG A 1 183 ? 11.728 10.490 -1.161 1.00 71.12 183 ARG A C 1
ATOM 1457 O O . ARG A 1 183 ? 12.504 10.275 -2.083 1.00 71.12 183 ARG A O 1
ATOM 1464 N N . HIS A 1 184 ? 10.490 10.011 -1.135 1.00 75.44 184 HIS A N 1
ATOM 1465 C CA . HIS A 1 184 ? 9.916 9.265 -2.247 1.00 75.44 184 HIS A CA 1
ATOM 1466 C C . HIS A 1 184 ? 9.875 10.127 -3.521 1.00 75.44 184 HIS A C 1
ATOM 1468 O O . HIS A 1 184 ? 9.357 11.247 -3.502 1.00 75.44 184 HIS A O 1
ATOM 1474 N N . THR A 1 185 ? 10.393 9.590 -4.623 1.00 80.31 185 THR A N 1
ATOM 1475 C CA . THR A 1 185 ? 10.540 10.281 -5.916 1.00 80.31 185 THR A CA 1
ATOM 1476 C C . THR A 1 185 ? 9.610 9.736 -6.998 1.00 80.31 185 THR A C 1
ATOM 1478 O O . THR A 1 185 ? 9.517 10.320 -8.072 1.00 80.31 185 THR A O 1
ATOM 1481 N N . ASN A 1 186 ? 8.865 8.658 -6.725 1.00 70.69 186 ASN A N 1
ATOM 1482 C CA . ASN A 1 186 ? 8.108 7.941 -7.760 1.00 70.69 186 ASN A CA 1
ATOM 1483 C C . ASN A 1 186 ? 6.843 8.677 -8.227 1.00 70.69 186 ASN A C 1
ATOM 1485 O O . ASN A 1 186 ? 6.251 8.305 -9.235 1.00 70.69 186 ASN A O 1
ATOM 1489 N N . GLY A 1 187 ? 6.409 9.719 -7.511 1.00 76.81 187 GLY A N 1
ATOM 1490 C CA . GLY A 1 187 ? 5.110 10.338 -7.767 1.00 76.81 187 GLY A CA 1
ATOM 1491 C C . GLY A 1 187 ? 3.996 9.287 -7.742 1.00 76.81 187 GLY A C 1
ATOM 1492 O O . GLY A 1 187 ? 3.938 8.477 -6.819 1.00 76.81 187 GLY A O 1
ATOM 1493 N N . TRP A 1 188 ? 3.134 9.312 -8.757 1.00 69.25 188 TRP A N 1
ATOM 1494 C CA . TRP A 1 188 ? 2.063 8.330 -8.965 1.00 69.25 188 TRP A CA 1
ATOM 1495 C C . TRP A 1 188 ? 2.493 7.161 -9.867 1.00 69.25 188 TRP A C 1
ATOM 1497 O O . TRP A 1 188 ? 1.700 6.259 -10.109 1.00 69.25 188 TRP A O 1
ATOM 1507 N N . ASP A 1 189 ? 3.728 7.184 -10.372 1.00 78.69 189 ASP A N 1
ATOM 1508 C CA . ASP A 1 189 ? 4.214 6.251 -11.385 1.00 78.69 189 ASP A CA 1
ATOM 1509 C C . ASP A 1 189 ? 4.902 5.041 -10.734 1.00 78.69 189 ASP A C 1
ATOM 1511 O O . ASP A 1 189 ? 5.734 5.195 -9.830 1.00 78.69 189 ASP A O 1
ATOM 1515 N N . THR A 1 190 ? 4.583 3.825 -11.178 1.00 79.81 190 THR A N 1
ATOM 1516 C CA . THR A 1 190 ? 5.247 2.604 -10.686 1.00 79.81 190 THR A CA 1
ATOM 1517 C C . THR A 1 190 ? 6.606 2.415 -11.367 1.00 79.81 190 THR A C 1
ATOM 1519 O O . THR A 1 190 ? 6.942 3.100 -12.332 1.00 79.81 190 THR A O 1
ATOM 1522 N N . TYR A 1 191 ? 7.460 1.531 -10.832 1.00 83.25 191 TYR A N 1
ATOM 1523 C CA . TYR A 1 191 ? 8.716 1.174 -11.514 1.00 83.25 191 TYR A CA 1
ATOM 1524 C C . TYR A 1 191 ? 8.447 0.489 -12.856 1.00 83.25 191 TYR A C 1
ATOM 1526 O O . TYR A 1 191 ? 9.052 0.893 -13.845 1.00 83.25 191 TYR A O 1
ATOM 1534 N N . ALA A 1 192 ? 7.509 -0.463 -12.884 1.00 83.00 192 ALA A N 1
ATOM 1535 C CA . ALA A 1 192 ? 7.100 -1.175 -14.089 1.00 83.00 192 ALA A CA 1
ATOM 1536 C C . ALA A 1 192 ? 6.571 -0.208 -15.156 1.00 83.00 192 ALA A C 1
ATOM 1538 O O . ALA A 1 192 ? 7.130 -0.136 -16.244 1.00 83.00 192 ALA A O 1
ATOM 1539 N N . HIS A 1 193 ? 5.598 0.650 -14.825 1.00 83.44 193 HIS A N 1
ATOM 1540 C CA . HIS A 1 193 ? 5.041 1.605 -15.793 1.00 83.44 193 HIS A CA 1
ATOM 1541 C C . HIS A 1 193 ? 6.081 2.612 -16.301 1.00 83.44 193 HIS A C 1
ATOM 1543 O O . HIS A 1 193 ? 6.031 3.045 -17.450 1.00 83.44 193 HIS A O 1
ATOM 1549 N N . LYS A 1 194 ? 7.072 2.956 -15.472 1.00 85.75 194 LYS A N 1
ATOM 1550 C CA . LYS A 1 194 ? 8.194 3.784 -15.912 1.00 85.75 194 LYS A CA 1
ATOM 1551 C C . LYS A 1 194 ? 9.088 3.054 -16.917 1.00 85.75 194 LYS A C 1
ATOM 1553 O O . LYS A 1 194 ? 9.506 3.688 -17.878 1.00 85.75 194 LYS A O 1
ATOM 1558 N N . LEU A 1 195 ? 9.357 1.765 -16.702 1.00 87.12 195 LEU A N 1
ATOM 1559 C CA . LEU A 1 195 ? 10.103 0.930 -17.647 1.00 87.12 195 LEU A CA 1
ATOM 1560 C C . LEU A 1 195 ? 9.367 0.811 -18.979 1.00 87.12 195 LEU A C 1
ATOM 1562 O O . LEU A 1 195 ? 9.959 1.101 -20.006 1.00 87.12 195 LEU A O 1
ATOM 1566 N N . ASP A 1 196 ? 8.067 0.524 -18.956 1.00 85.56 196 ASP A N 1
ATOM 1567 C CA . ASP A 1 196 ? 7.244 0.442 -20.169 1.00 85.56 196 ASP A CA 1
ATOM 1568 C C . ASP A 1 196 ? 7.250 1.747 -20.978 1.00 85.56 196 ASP A C 1
ATOM 1570 O O . ASP A 1 196 ? 7.387 1.724 -22.198 1.00 85.56 196 ASP A O 1
ATOM 1574 N N . LYS A 1 197 ? 7.193 2.911 -20.317 1.00 87.56 197 LYS A N 1
ATOM 1575 C CA . LYS A 1 197 ? 7.378 4.198 -21.009 1.00 87.56 197 LYS A CA 1
ATOM 1576 C C . LYS A 1 197 ? 8.765 4.330 -21.629 1.00 87.56 197 LYS A C 1
ATOM 1578 O O . LYS A 1 197 ? 8.869 4.805 -22.752 1.00 87.56 197 LYS A O 1
ATOM 1583 N N . MET A 1 198 ? 9.811 3.939 -20.904 1.00 87.81 198 MET A N 1
ATOM 1584 C CA . MET A 1 198 ? 11.192 4.028 -21.387 1.00 87.81 198 MET A CA 1
ATOM 1585 C C . MET A 1 198 ? 11.428 3.096 -22.583 1.00 87.81 198 MET A C 1
ATOM 1587 O O . MET A 1 198 ? 12.035 3.520 -23.559 1.00 87.81 198 MET A O 1
ATOM 1591 N N . ASP A 1 199 ? 10.875 1.885 -22.555 1.00 88.19 199 ASP A N 1
ATOM 1592 C CA . ASP A 1 199 ? 10.944 0.922 -23.659 1.00 88.19 199 ASP A CA 1
ATOM 1593 C C .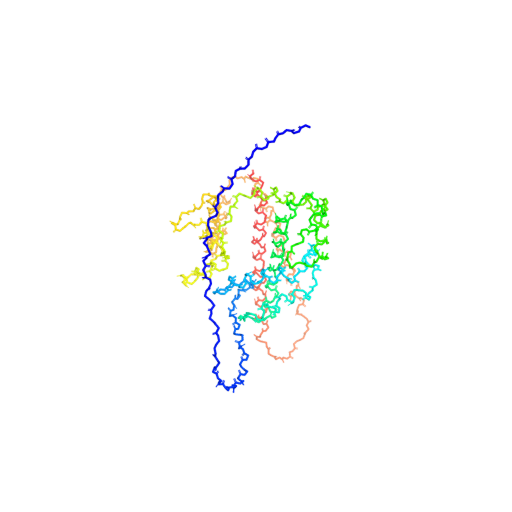 ASP A 1 199 ? 10.109 1.367 -24.874 1.00 88.19 199 ASP A C 1
ATOM 1595 O O . ASP A 1 199 ? 10.475 1.094 -26.015 1.00 88.19 199 ASP A O 1
ATOM 1599 N N . LYS A 1 200 ? 9.009 2.103 -24.661 1.00 87.25 200 LYS A N 1
ATOM 1600 C CA . LYS A 1 200 ? 8.236 2.739 -25.745 1.00 87.25 200 LYS A CA 1
ATOM 1601 C C . LYS A 1 200 ? 8.950 3.948 -26.356 1.00 87.25 200 LYS A C 1
ATOM 1603 O O . LYS A 1 200 ? 8.799 4.192 -27.550 1.00 87.25 200 LYS A O 1
ATOM 1608 N N . GLU A 1 201 ? 9.685 4.717 -25.553 1.00 88.06 201 GLU A N 1
ATOM 1609 C CA . GLU A 1 201 ? 10.461 5.884 -26.001 1.00 88.06 201 GLU A CA 1
ATOM 1610 C C . GLU A 1 201 ? 11.736 5.479 -26.759 1.00 88.06 201 GLU A C 1
ATOM 1612 O O . GLU A 1 201 ? 12.071 6.105 -27.763 1.00 88.06 201 GLU A O 1
ATOM 1617 N N . ASP A 1 202 ? 12.421 4.424 -26.313 1.00 87.00 202 ASP A N 1
ATOM 1618 C CA . ASP A 1 202 ? 13.592 3.851 -26.981 1.00 87.00 202 ASP A CA 1
ATOM 1619 C C . ASP A 1 202 ? 13.439 2.326 -27.142 1.00 87.00 202 ASP A C 1
ATOM 1621 O O . ASP A 1 202 ? 13.978 1.550 -26.348 1.00 87.00 202 ASP A O 1
ATOM 1625 N N . PRO A 1 203 ? 12.748 1.876 -28.209 1.00 86.19 203 PRO A N 1
ATOM 1626 C CA . PRO A 1 203 ? 12.548 0.453 -28.480 1.00 86.19 203 PRO A CA 1
ATOM 1627 C C . PRO A 1 203 ? 13.837 -0.299 -28.835 1.00 86.19 203 PRO A C 1
ATOM 1629 O O . PRO A 1 203 ? 13.826 -1.526 -28.926 1.00 86.19 203 PRO A O 1
ATOM 1632 N N . SER A 1 204 ? 14.946 0.412 -29.081 1.00 82.12 204 SER A N 1
ATOM 1633 C CA . SER A 1 204 ? 16.224 -0.197 -29.468 1.00 82.12 204 SER A CA 1
ATOM 1634 C C . SER A 1 204 ? 16.964 -0.827 -28.287 1.00 82.12 204 SER A C 1
ATOM 1636 O O . SER A 1 204 ? 17.846 -1.669 -28.479 1.00 82.12 204 SER A O 1
ATOM 1638 N N . ARG A 1 205 ? 16.588 -0.452 -27.058 1.00 83.81 205 ARG A N 1
ATOM 1639 C CA . ARG A 1 205 ? 17.211 -0.918 -25.824 1.00 83.81 205 ARG A CA 1
ATOM 1640 C C . ARG A 1 205 ? 16.153 -1.286 -24.792 1.00 83.81 205 ARG A C 1
ATOM 1642 O O . ARG A 1 205 ? 15.361 -0.450 -24.384 1.00 83.81 205 ARG A O 1
ATOM 1649 N N . LYS A 1 206 ? 16.229 -2.509 -24.262 1.00 81.00 206 LYS A N 1
ATOM 1650 C CA . LYS A 1 206 ? 15.439 -2.894 -23.085 1.00 81.00 206 LYS A CA 1
ATOM 1651 C C . LYS A 1 206 ? 15.998 -2.216 -21.832 1.00 81.00 206 LYS A C 1
ATOM 1653 O O . LYS A 1 206 ? 17.187 -2.359 -21.520 1.00 81.00 206 LYS A O 1
ATOM 1658 N N . HIS A 1 207 ? 15.154 -1.484 -21.118 1.00 86.44 207 HIS A N 1
ATOM 1659 C CA . HIS A 1 207 ? 15.516 -0.797 -19.886 1.00 86.44 207 HIS A CA 1
ATOM 1660 C C . HIS A 1 207 ? 15.425 -1.740 -18.687 1.00 86.44 207 HIS A C 1
ATOM 1662 O O . HIS A 1 207 ? 14.513 -2.555 -18.564 1.00 86.44 207 HIS A O 1
ATOM 1668 N N . GLY A 1 208 ? 16.390 -1.626 -17.776 1.00 84.62 208 GLY A N 1
ATOM 1669 C CA . GLY A 1 208 ? 16.418 -2.388 -16.532 1.00 84.62 208 GLY A CA 1
ATOM 1670 C C . GLY A 1 208 ? 15.960 -1.571 -15.326 1.00 84.62 208 GLY A C 1
ATOM 1671 O O . GLY A 1 208 ? 15.873 -0.343 -15.358 1.00 84.62 208 GLY A O 1
ATOM 1672 N N . TRP A 1 209 ? 15.752 -2.247 -14.194 1.00 80.12 209 TRP A N 1
ATOM 1673 C CA . TRP A 1 209 ? 15.362 -1.607 -12.931 1.00 80.12 209 TRP A CA 1
ATOM 1674 C C . TRP A 1 209 ? 16.295 -0.455 -12.512 1.00 80.12 209 TRP A C 1
ATOM 1676 O O . TRP A 1 209 ? 15.829 0.580 -12.031 1.00 80.12 209 TRP A O 1
ATOM 1686 N N . VAL A 1 210 ? 17.603 -0.600 -12.757 1.00 85.19 210 VAL A N 1
ATOM 1687 C CA . VAL A 1 210 ? 18.608 0.445 -12.499 1.00 85.19 210 VAL A CA 1
ATOM 1688 C C . VAL A 1 210 ? 18.340 1.700 -13.334 1.00 85.19 210 VAL A C 1
ATOM 1690 O O . VAL A 1 210 ? 18.395 2.805 -12.797 1.00 85.19 210 VAL A O 1
ATOM 1693 N N . ASP A 1 211 ? 17.984 1.549 -14.612 1.00 87.38 211 ASP A N 1
ATOM 1694 C CA . ASP A 1 211 ? 17.654 2.675 -15.490 1.00 87.38 211 ASP A CA 1
ATOM 1695 C C . ASP A 1 211 ? 16.428 3.437 -14.971 1.00 87.38 211 ASP A C 1
ATOM 1697 O O . ASP A 1 211 ? 16.453 4.664 -14.860 1.00 87.38 211 ASP A O 1
ATOM 1701 N N . SER A 1 212 ? 15.378 2.709 -14.576 1.00 86.06 212 SER A N 1
ATOM 1702 C CA . SER A 1 212 ? 14.155 3.290 -14.001 1.00 86.06 212 SER A CA 1
ATOM 1703 C C . SER A 1 212 ? 14.425 4.015 -12.679 1.00 86.06 212 SER A C 1
ATOM 1705 O O . SER A 1 212 ? 13.924 5.123 -12.454 1.00 86.06 212 SER A O 1
ATOM 1707 N N . TRP A 1 213 ? 15.272 3.443 -11.814 1.00 87.19 213 TRP A N 1
ATOM 1708 C CA . TRP A 1 213 ? 15.691 4.082 -10.567 1.00 87.19 213 TRP A CA 1
ATOM 1709 C C . TRP A 1 213 ? 16.478 5.372 -10.822 1.00 87.19 213 TRP A C 1
ATOM 1711 O O . TRP A 1 213 ? 16.174 6.398 -10.206 1.00 87.19 213 TRP A O 1
ATOM 1721 N N . LYS A 1 214 ? 17.442 5.355 -11.751 1.00 87.56 214 LYS A N 1
ATOM 1722 C CA . LYS A 1 214 ? 18.247 6.533 -12.110 1.00 87.56 214 LYS A CA 1
ATOM 1723 C C . LYS A 1 214 ? 17.378 7.640 -12.694 1.00 87.56 214 LYS A C 1
ATOM 1725 O O . LYS A 1 214 ? 17.351 8.743 -12.148 1.00 87.56 214 LYS A O 1
ATOM 1730 N N . LYS A 1 215 ? 16.560 7.308 -13.699 1.00 86.81 215 LYS A N 1
ATOM 1731 C CA . LYS A 1 215 ? 15.652 8.246 -14.375 1.00 86.81 215 LYS A CA 1
ATOM 1732 C C . LYS A 1 215 ? 14.697 8.954 -13.417 1.00 86.81 215 LYS A C 1
ATOM 1734 O O . LYS A 1 215 ? 14.231 10.0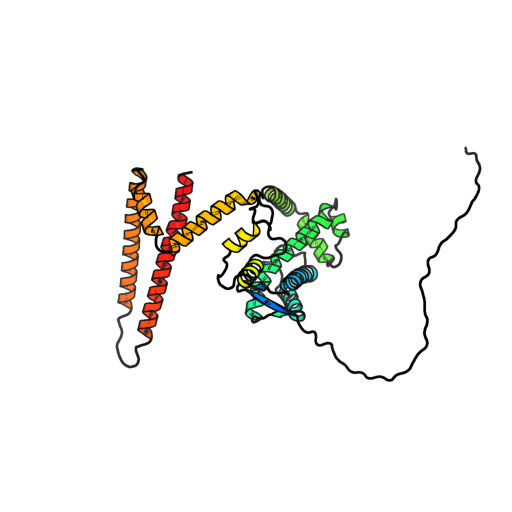57 -13.684 1.00 86.81 215 LYS A O 1
ATOM 1739 N N . ARG A 1 216 ? 14.370 8.314 -12.297 1.00 83.88 216 ARG A N 1
ATOM 1740 C CA . ARG A 1 216 ? 13.482 8.859 -11.270 1.00 83.88 216 ARG A CA 1
ATOM 1741 C C . ARG A 1 216 ? 14.167 9.834 -10.312 1.00 83.88 216 ARG A C 1
ATOM 1743 O O . ARG A 1 216 ? 13.509 10.705 -9.743 1.00 83.88 216 ARG A O 1
ATOM 1750 N N . HIS A 1 217 ? 15.466 9.668 -10.105 1.00 86.88 217 HIS A N 1
ATOM 1751 C CA . HIS A 1 217 ? 16.263 10.567 -9.277 1.00 86.88 217 HIS A CA 1
ATOM 1752 C C . HIS A 1 217 ? 16.902 11.700 -10.088 1.00 86.88 217 HIS A C 1
ATOM 1754 O O . HIS A 1 217 ? 17.510 12.600 -9.506 1.00 86.88 217 HIS A O 1
ATOM 1760 N N . GLU A 1 218 ? 16.690 11.691 -11.401 1.00 87.31 218 GLU A N 1
ATOM 1761 C CA . GLU A 1 218 ? 16.896 12.810 -12.308 1.00 87.31 218 GLU A CA 1
ATOM 1762 C C . GLU A 1 218 ? 15.674 13.736 -12.319 1.00 87.31 218 GLU A C 1
ATOM 1764 O O . GLU A 1 218 ? 14.512 13.319 -12.319 1.00 87.31 218 GLU A O 1
ATOM 1769 N N . ARG A 1 219 ? 15.937 15.037 -12.345 1.00 84.00 219 ARG A N 1
ATOM 1770 C CA . ARG A 1 219 ? 14.936 16.061 -12.635 1.00 84.00 219 ARG A CA 1
ATOM 1771 C C . ARG A 1 219 ? 14.718 16.177 -14.148 1.00 84.00 219 ARG A C 1
ATOM 1773 O O . ARG A 1 219 ? 15.440 15.595 -14.952 1.00 84.00 219 ARG A O 1
ATOM 1780 N N . ARG A 1 220 ? 13.716 16.967 -14.555 1.00 82.31 220 ARG A N 1
ATOM 1781 C CA . ARG A 1 220 ? 13.416 17.217 -15.980 1.00 82.31 220 ARG A CA 1
ATOM 1782 C C . ARG A 1 220 ? 14.594 17.856 -16.733 1.00 82.31 220 ARG A C 1
ATOM 1784 O O . ARG A 1 220 ? 14.725 17.640 -17.927 1.00 82.31 220 ARG A O 1
ATOM 1791 N N . ASP A 1 221 ? 15.428 18.619 -16.033 1.00 85.31 221 ASP A N 1
ATOM 1792 C CA . ASP A 1 221 ? 16.657 19.245 -16.538 1.00 85.31 221 ASP A CA 1
ATOM 1793 C C . ASP A 1 221 ? 17.863 18.281 -16.585 1.00 85.31 221 ASP A C 1
ATOM 1795 O O . ASP A 1 221 ? 18.951 18.694 -16.969 1.00 85.31 221 ASP A O 1
ATOM 1799 N N . GLY A 1 222 ? 17.697 17.015 -16.181 1.00 81.38 222 GLY A N 1
ATOM 1800 C CA . GLY A 1 222 ? 18.775 16.025 -16.087 1.00 81.38 222 GLY A CA 1
ATOM 1801 C C . GLY A 1 222 ? 19.601 16.110 -14.800 1.00 81.38 222 GLY A C 1
ATOM 1802 O O . GLY A 1 222 ? 20.471 15.272 -14.571 1.00 81.38 222 GLY A O 1
ATOM 1803 N N . THR A 1 223 ? 19.328 17.074 -13.915 1.00 87.19 223 THR A N 1
ATOM 1804 C CA . THR A 1 223 ? 20.073 17.215 -12.660 1.00 87.19 223 THR A CA 1
ATOM 1805 C C . THR A 1 223 ? 19.670 16.127 -11.662 1.00 87.19 223 THR A C 1
ATOM 1807 O O . THR A 1 223 ? 18.486 15.941 -11.367 1.00 87.19 223 THR A O 1
ATOM 1810 N N . ILE A 1 224 ? 20.652 15.444 -11.069 1.00 85.94 224 ILE A N 1
ATOM 1811 C CA . ILE A 1 224 ? 20.421 14.432 -10.026 1.00 85.94 224 ILE A CA 1
ATOM 1812 C C . ILE A 1 224 ? 20.044 15.115 -8.705 1.00 85.94 224 ILE A C 1
ATOM 1814 O O . ILE A 1 224 ? 20.685 16.076 -8.266 1.00 85.94 224 ILE A O 1
ATOM 1818 N N . LEU A 1 225 ? 19.019 14.596 -8.028 1.00 83.00 225 LEU A N 1
ATOM 1819 C CA . LEU A 1 225 ? 18.614 15.061 -6.702 1.00 83.00 225 LEU A CA 1
ATOM 1820 C C . LEU A 1 225 ? 19.767 14.946 -5.693 1.00 83.00 225 LEU A C 1
ATOM 1822 O O . LEU A 1 225 ? 20.356 13.880 -5.531 1.00 83.00 225 LEU A O 1
ATOM 1826 N N . ALA A 1 226 ? 20.038 16.024 -4.947 1.00 84.56 226 ALA A N 1
ATOM 1827 C CA . ALA A 1 226 ? 21.136 16.073 -3.974 1.00 84.56 226 ALA A CA 1
ATOM 1828 C C . ALA A 1 226 ? 21.065 14.940 -2.937 1.00 84.56 226 ALA A C 1
ATOM 1830 O O . ALA A 1 226 ? 22.080 14.328 -2.624 1.00 84.56 226 ALA A O 1
ATOM 1831 N N . SER A 1 227 ? 19.856 14.606 -2.476 1.00 81.38 227 SER A N 1
ATOM 1832 C CA . SER A 1 227 ? 19.626 13.507 -1.535 1.00 81.38 227 SER A CA 1
ATOM 1833 C C . SER A 1 227 ? 19.955 12.129 -2.109 1.00 81.38 227 SER A C 1
ATOM 1835 O O . SER A 1 227 ? 20.135 11.202 -1.339 1.00 81.38 227 SER A O 1
ATOM 1837 N N . ALA A 1 228 ? 19.988 11.965 -3.433 1.00 83.56 228 ALA A N 1
ATOM 1838 C CA . ALA A 1 228 ? 20.199 10.678 -4.092 1.00 83.56 228 ALA A CA 1
ATOM 1839 C C . ALA A 1 228 ? 21.598 10.527 -4.701 1.00 83.56 228 ALA A C 1
ATOM 1841 O O . ALA A 1 228 ? 21.942 9.427 -5.118 1.00 83.56 228 ALA A O 1
ATOM 1842 N N . ARG A 1 229 ? 22.408 11.595 -4.741 1.00 84.56 229 ARG A N 1
ATOM 1843 C CA . ARG A 1 229 ? 23.694 11.629 -5.456 1.00 84.56 229 ARG A CA 1
ATOM 1844 C C . ARG A 1 229 ? 24.641 10.502 -5.032 1.00 84.56 229 ARG A C 1
ATOM 1846 O O . ARG A 1 229 ? 25.092 9.750 -5.885 1.00 84.56 229 ARG A O 1
ATOM 1853 N N . THR A 1 230 ? 24.856 10.320 -3.729 1.00 84.56 230 THR A N 1
ATOM 1854 C CA . THR A 1 230 ? 25.757 9.278 -3.209 1.00 84.56 230 THR A CA 1
ATOM 1855 C C . THR A 1 230 ? 25.316 7.871 -3.614 1.00 84.56 230 THR A C 1
ATOM 1857 O O . THR A 1 230 ? 26.127 7.072 -4.070 1.00 84.56 230 THR A O 1
ATOM 1860 N N . HIS A 1 231 ? 24.024 7.554 -3.499 1.00 82.75 231 HIS A N 1
ATOM 1861 C CA . HIS A 1 231 ? 23.523 6.246 -3.930 1.00 82.75 231 HIS A CA 1
ATOM 1862 C C . HIS A 1 231 ? 23.494 6.098 -5.445 1.00 82.75 231 HIS A C 1
ATOM 1864 O O . HIS A 1 231 ? 23.710 5.003 -5.946 1.00 82.75 231 HIS A O 1
ATOM 1870 N N . TYR A 1 232 ? 23.270 7.185 -6.177 1.00 86.12 232 TYR A N 1
ATOM 1871 C CA . TYR A 1 232 ? 23.320 7.178 -7.630 1.00 86.12 232 TYR A CA 1
ATOM 1872 C C . TYR A 1 232 ? 24.713 6.790 -8.126 1.00 86.12 232 TYR A C 1
ATOM 1874 O O . TYR A 1 232 ? 24.835 5.910 -8.972 1.00 86.12 232 TYR A O 1
ATOM 1882 N N . GLU A 1 233 ? 25.758 7.372 -7.537 1.00 86.62 233 GLU A N 1
ATOM 1883 C CA . GLU A 1 233 ? 27.154 7.020 -7.816 1.00 86.62 233 GLU A CA 1
ATOM 1884 C C . GLU A 1 233 ? 27.458 5.557 -7.461 1.00 86.62 233 GLU A C 1
ATOM 1886 O O . GLU A 1 233 ? 28.082 4.847 -8.248 1.00 86.62 233 GLU A O 1
ATOM 1891 N N . GLN A 1 234 ? 26.967 5.069 -6.317 1.00 85.75 234 GLN A N 1
ATOM 1892 C CA . GLN A 1 234 ? 27.137 3.668 -5.907 1.00 85.75 234 GLN A CA 1
ATOM 1893 C C . GLN A 1 234 ? 26.436 2.684 -6.852 1.00 85.75 234 GLN A C 1
ATOM 1895 O O . GLN A 1 234 ? 27.003 1.643 -7.196 1.00 85.75 234 GLN A O 1
ATOM 1900 N N . VAL A 1 235 ? 25.211 3.002 -7.278 1.00 85.69 235 VAL A N 1
ATOM 1901 C CA . VAL A 1 235 ? 24.431 2.194 -8.223 1.00 85.69 235 VAL A CA 1
ATOM 1902 C C . VAL A 1 235 ? 25.114 2.177 -9.589 1.00 85.69 235 VAL A C 1
ATOM 1904 O O . VAL A 1 235 ? 25.267 1.103 -10.164 1.00 85.69 235 VAL A O 1
ATOM 1907 N N . GLU A 1 236 ? 25.595 3.324 -10.074 1.00 84.75 236 GLU A N 1
ATOM 1908 C CA . GLU A 1 236 ? 26.360 3.416 -11.322 1.00 84.75 236 GLU A CA 1
ATOM 1909 C C . GLU A 1 236 ? 27.653 2.608 -11.277 1.00 84.75 236 GLU A C 1
ATOM 1911 O O . GLU A 1 236 ? 27.918 1.824 -12.187 1.00 84.75 236 GLU A O 1
ATOM 1916 N N . ALA A 1 237 ? 28.439 2.754 -10.208 1.00 82.44 237 ALA A N 1
ATOM 1917 C CA . ALA A 1 237 ? 29.673 2.001 -10.031 1.00 82.44 237 ALA A CA 1
ATOM 1918 C C . ALA A 1 237 ? 29.396 0.489 -10.012 1.00 82.44 237 ALA A C 1
ATOM 1920 O O . ALA A 1 237 ? 30.035 -0.269 -10.739 1.00 82.44 237 ALA A O 1
ATOM 1921 N N . SER A 1 238 ? 28.385 0.058 -9.253 1.00 79.19 238 SER A N 1
ATOM 1922 C CA . SER A 1 238 ? 27.979 -1.351 -9.167 1.00 79.19 238 SER A CA 1
ATOM 1923 C C . SER A 1 238 ? 27.487 -1.891 -10.510 1.00 79.19 238 SER A C 1
ATOM 1925 O O . SER A 1 238 ? 27.817 -3.013 -10.892 1.00 79.19 238 SER A O 1
ATOM 1927 N N . HIS A 1 239 ? 26.702 -1.103 -11.246 1.00 79.31 239 HIS A N 1
ATOM 1928 C CA . HIS A 1 239 ? 26.173 -1.496 -12.547 1.00 79.31 239 HIS A CA 1
ATOM 1929 C C . HIS A 1 239 ? 27.278 -1.576 -13.607 1.00 79.31 239 HIS A C 1
ATOM 1931 O O . HIS A 1 239 ? 27.308 -2.522 -14.394 1.00 79.31 239 HIS A O 1
ATOM 1937 N N . LYS A 1 240 ? 28.229 -0.635 -13.588 1.00 79.69 240 LYS A N 1
ATOM 1938 C CA . LYS A 1 240 ? 29.419 -0.659 -14.444 1.00 79.69 240 LYS A CA 1
ATOM 1939 C C . LYS A 1 240 ? 30.267 -1.901 -14.178 1.00 79.69 240 LYS A C 1
ATOM 1941 O O . LYS A 1 240 ? 30.570 -2.619 -15.126 1.00 79.69 240 LYS A O 1
ATOM 1946 N N . ILE A 1 241 ? 30.542 -2.207 -12.906 1.00 77.31 241 ILE A N 1
ATOM 1947 C CA . ILE A 1 241 ? 31.239 -3.437 -12.511 1.00 77.31 241 ILE A CA 1
ATOM 1948 C C . ILE A 1 241 ? 30.489 -4.658 -13.057 1.00 77.31 241 ILE A C 1
ATOM 1950 O O . ILE A 1 241 ? 31.082 -5.469 -13.750 1.00 77.31 241 ILE A O 1
ATOM 1954 N N . ARG A 1 242 ? 29.171 -4.779 -12.848 1.00 71.44 242 ARG A N 1
ATOM 1955 C CA . ARG A 1 242 ? 28.382 -5.914 -13.377 1.00 71.44 242 ARG A CA 1
ATOM 1956 C C . ARG A 1 242 ? 28.431 -6.031 -14.900 1.00 71.44 242 ARG A C 1
ATOM 1958 O O . ARG A 1 242 ? 28.517 -7.140 -15.419 1.00 71.44 242 ARG A O 1
ATOM 1965 N N . LYS A 1 243 ? 28.392 -4.910 -15.620 1.00 71.12 243 LYS A N 1
ATOM 1966 C CA . LYS A 1 243 ? 28.493 -4.894 -17.084 1.00 71.12 243 LYS A CA 1
ATOM 1967 C C . LYS A 1 243 ? 29.872 -5.366 -17.553 1.00 71.12 243 LYS A C 1
ATOM 1969 O O . LYS A 1 243 ? 29.961 -6.153 -18.487 1.00 71.12 243 LYS A O 1
ATOM 1974 N N . GLU A 1 244 ? 30.931 -4.940 -16.871 1.00 68.38 244 GLU A N 1
ATOM 1975 C CA . GLU A 1 244 ? 32.309 -5.393 -17.111 1.00 68.38 244 GLU A CA 1
ATOM 1976 C C . GLU A 1 244 ? 32.513 -6.869 -16.699 1.00 68.38 244 GLU A C 1
ATOM 1978 O O . GLU A 1 244 ? 33.274 -7.594 -17.341 1.00 68.38 244 GLU A O 1
ATOM 1983 N N . ALA A 1 245 ? 31.766 -7.353 -15.697 1.00 62.94 245 ALA A N 1
ATOM 1984 C CA . ALA A 1 245 ? 31.659 -8.769 -15.317 1.00 62.94 245 ALA A CA 1
ATOM 1985 C C . ALA A 1 245 ? 31.086 -9.618 -16.436 1.00 62.94 245 ALA A C 1
ATOM 1987 O O . ALA A 1 245 ? 31.698 -10.596 -16.859 1.00 62.94 245 ALA A O 1
ATOM 1988 N N . SER A 1 246 ? 29.914 -9.203 -16.912 1.00 58.91 246 SER A N 1
ATOM 1989 C CA . SER A 1 246 ? 29.152 -9.876 -17.952 1.00 58.91 246 SER A CA 1
ATOM 1990 C C . SER A 1 246 ? 29.889 -9.874 -19.290 1.00 58.91 246 SER A C 1
ATOM 1992 O O . SER A 1 246 ? 29.662 -10.768 -20.095 1.00 58.91 246 SER A O 1
ATOM 1994 N N . ALA A 1 247 ? 30.777 -8.903 -19.521 1.00 54.84 247 ALA A N 1
ATOM 1995 C CA . ALA A 1 247 ? 31.627 -8.821 -20.706 1.00 54.84 247 ALA A CA 1
ATOM 1996 C C . ALA A 1 247 ? 32.899 -9.700 -20.632 1.00 54.84 247 ALA A C 1
ATOM 1998 O O . ALA A 1 247 ? 33.717 -9.655 -21.548 1.00 54.84 247 ALA A O 1
ATOM 1999 N N . GLY A 1 248 ? 33.074 -10.516 -19.581 1.00 53.16 248 GLY A N 1
ATOM 2000 C CA . GLY A 1 248 ? 34.080 -11.591 -19.549 1.00 53.16 248 GLY A CA 1
ATOM 2001 C C . GLY A 1 248 ? 35.413 -11.268 -18.858 1.00 53.16 248 GLY A C 1
ATOM 2002 O O . GLY A 1 248 ? 36.409 -11.941 -19.120 1.00 53.16 248 GLY A O 1
ATOM 2003 N N . GLY A 1 249 ? 35.477 -10.258 -17.981 1.00 55.22 249 GLY A N 1
ATOM 2004 C CA . GLY A 1 249 ? 36.754 -9.794 -17.408 1.00 55.22 249 GLY A CA 1
ATOM 2005 C C . GLY A 1 249 ? 36.972 -9.986 -15.904 1.00 55.22 249 GLY A C 1
ATOM 2006 O O . GLY A 1 249 ? 38.112 -9.888 -15.446 1.00 55.22 249 GLY A O 1
ATOM 2007 N N . ILE A 1 250 ? 35.929 -10.230 -15.104 1.00 50.88 250 ILE A N 1
ATOM 2008 C CA . ILE A 1 250 ? 36.042 -9.993 -13.653 1.00 50.88 250 ILE A CA 1
ATOM 2009 C C . ILE A 1 250 ? 36.911 -11.002 -12.912 1.00 50.88 250 ILE A C 1
ATOM 2011 O O . ILE A 1 250 ? 37.695 -10.587 -12.059 1.00 50.88 250 ILE A O 1
ATOM 2015 N N . ALA A 1 251 ? 36.858 -12.289 -13.257 1.00 51.41 251 ALA A N 1
ATOM 2016 C CA . ALA A 1 251 ? 37.712 -13.281 -12.604 1.00 51.41 251 ALA A CA 1
ATOM 2017 C C . ALA A 1 251 ? 39.202 -12.945 -12.792 1.00 51.41 251 ALA A C 1
ATOM 2019 O O . ALA A 1 251 ? 39.988 -13.047 -11.855 1.00 51.41 251 ALA A O 1
ATOM 2020 N N . LYS A 1 252 ? 39.581 -12.457 -13.981 1.00 48.94 252 LYS A N 1
ATOM 2021 C CA . LYS A 1 252 ? 40.966 -12.115 -14.333 1.00 48.94 252 LYS A CA 1
ATOM 2022 C C . LYS A 1 252 ? 41.408 -10.785 -13.714 1.00 48.94 252 LYS A C 1
ATOM 2024 O O . LYS A 1 252 ? 42.520 -10.696 -13.201 1.00 48.94 252 LYS A O 1
ATOM 2029 N N . ALA A 1 253 ? 40.527 -9.782 -13.704 1.00 49.53 253 ALA A N 1
ATOM 2030 C CA . ALA A 1 253 ? 40.798 -8.474 -13.109 1.00 49.53 253 ALA A CA 1
ATOM 2031 C C . ALA A 1 253 ? 40.918 -8.543 -11.575 1.00 49.53 253 ALA A C 1
ATOM 2033 O O . ALA A 1 253 ? 41.857 -7.979 -11.013 1.00 49.53 253 ALA A O 1
ATOM 2034 N N . LEU A 1 254 ? 40.043 -9.303 -10.902 1.00 51.69 254 LEU A N 1
ATOM 2035 C CA . LEU A 1 254 ? 40.125 -9.524 -9.452 1.00 51.69 254 LEU A CA 1
ATOM 2036 C C . LEU A 1 254 ? 41.349 -10.366 -9.061 1.00 51.69 254 LEU A C 1
ATOM 2038 O O . LEU A 1 254 ? 41.996 -10.052 -8.064 1.00 51.69 254 LEU A O 1
ATOM 2042 N N . LEU A 1 255 ? 41.737 -11.372 -9.858 1.00 50.59 255 LEU A N 1
ATOM 2043 C CA . LEU A 1 255 ? 42.981 -12.134 -9.645 1.00 50.59 255 LEU A CA 1
ATOM 2044 C C . LEU A 1 255 ? 44.230 -11.253 -9.766 1.00 50.59 255 LEU A C 1
ATOM 2046 O O . LEU A 1 255 ? 45.149 -11.376 -8.955 1.00 50.59 255 LEU A O 1
ATOM 2050 N N . GLN A 1 256 ? 44.265 -10.344 -10.743 1.00 53.41 256 GLN A N 1
ATOM 2051 C CA . GLN A 1 256 ? 45.374 -9.407 -10.944 1.00 53.41 256 GLN A CA 1
ATOM 2052 C C . GLN A 1 256 ? 45.487 -8.407 -9.778 1.00 53.41 256 GLN A C 1
ATOM 2054 O O . GLN A 1 256 ? 46.587 -8.117 -9.298 1.00 53.41 256 GLN A O 1
ATOM 2059 N N . GLN A 1 257 ? 44.346 -7.917 -9.285 1.00 51.75 257 GLN A N 1
ATOM 2060 C CA . GLN A 1 257 ? 44.282 -6.952 -8.189 1.00 51.75 257 GLN A CA 1
ATOM 2061 C C . GLN A 1 257 ? 44.621 -7.601 -6.835 1.00 51.75 257 GLN A C 1
ATOM 2063 O O . GLN A 1 257 ? 45.403 -7.039 -6.071 1.00 51.75 257 GLN A O 1
ATOM 2068 N N . ALA A 1 258 ? 44.155 -8.830 -6.584 1.00 50.12 258 ALA A N 1
ATOM 2069 C CA . ALA A 1 258 ? 44.477 -9.604 -5.379 1.00 50.12 258 ALA A CA 1
ATOM 2070 C C . ALA A 1 258 ? 45.937 -10.096 -5.343 1.00 50.12 258 ALA A C 1
ATOM 2072 O O . ALA A 1 258 ? 46.543 -10.176 -4.274 1.00 50.12 258 ALA A O 1
ATOM 2073 N N . SER A 1 259 ? 46.540 -10.378 -6.504 1.00 48.88 259 SER A N 1
ATOM 2074 C CA . SER A 1 259 ? 47.966 -10.741 -6.605 1.00 48.88 259 SER A CA 1
ATOM 2075 C C . SER A 1 259 ? 48.898 -9.576 -6.248 1.00 48.88 259 SER A C 1
ATOM 2077 O O . SER A 1 259 ? 50.037 -9.802 -5.834 1.00 48.88 259 SER A O 1
ATOM 2079 N N . SER A 1 260 ? 48.397 -8.343 -6.365 1.00 50.59 260 SER A N 1
ATOM 2080 C CA . SER A 1 260 ? 49.142 -7.100 -6.147 1.00 50.59 260 SER A CA 1
ATOM 2081 C C . SER A 1 260 ? 49.046 -6.564 -4.707 1.00 50.59 260 SER A C 1
ATOM 2083 O O . SER A 1 260 ? 49.789 -5.653 -4.348 1.00 50.59 260 SER A O 1
ATOM 2085 N N . SER A 1 261 ? 48.174 -7.118 -3.852 1.00 48.53 261 SER A N 1
ATOM 2086 C CA . SER A 1 261 ? 48.050 -6.707 -2.444 1.00 48.53 261 SER A CA 1
ATOM 2087 C C . SER A 1 261 ? 49.120 -7.366 -1.558 1.00 48.53 261 SER A C 1
ATOM 2089 O O . SER A 1 261 ? 49.260 -8.590 -1.504 1.00 48.53 261 SER A O 1
ATOM 2091 N N . SER A 1 262 ? 49.881 -6.541 -0.833 1.00 45.22 262 SER A N 1
ATOM 2092 C CA . SER A 1 262 ? 51.048 -6.927 -0.025 1.00 45.22 262 SER A CA 1
ATOM 2093 C C . SER A 1 262 ? 50.725 -7.365 1.414 1.00 45.22 262 SER A C 1
ATOM 2095 O O . SER A 1 262 ? 51.583 -7.238 2.284 1.00 45.22 262 SER A O 1
ATOM 2097 N N . ASN A 1 263 ? 49.517 -7.864 1.700 1.00 50.12 263 ASN A N 1
ATOM 2098 C CA . ASN A 1 263 ? 49.173 -8.359 3.040 1.00 50.12 263 ASN A CA 1
ATOM 2099 C C . ASN A 1 263 ? 49.420 -9.871 3.132 1.00 50.12 263 ASN A C 1
ATOM 2101 O O . ASN A 1 263 ? 48.704 -10.674 2.534 1.00 50.12 263 ASN A O 1
ATOM 2105 N N . PHE A 1 264 ? 50.479 -10.244 3.850 1.00 45.59 264 PHE A N 1
ATOM 2106 C CA . PHE A 1 264 ? 51.001 -11.610 3.969 1.00 45.59 264 PHE A CA 1
ATOM 2107 C C . PHE A 1 264 ? 50.029 -12.569 4.686 1.00 45.59 264 PHE A C 1
ATOM 2109 O O . PHE A 1 264 ? 49.962 -13.746 4.345 1.00 45.59 264 PHE A O 1
ATOM 2116 N N . GLU A 1 265 ? 49.214 -12.053 5.605 1.00 49.69 265 GLU A N 1
ATOM 2117 C CA . GLU A 1 265 ? 48.306 -12.836 6.457 1.00 49.69 265 GLU A CA 1
ATOM 2118 C C . GLU A 1 265 ? 47.034 -13.289 5.710 1.00 49.69 265 GLU A C 1
ATOM 2120 O O . GLU A 1 265 ? 46.655 -14.458 5.759 1.00 49.69 265 GLU A O 1
ATOM 2125 N N . LEU A 1 266 ? 46.473 -12.422 4.858 1.00 49.50 266 LEU A N 1
ATOM 2126 C CA . LEU A 1 266 ? 45.330 -12.748 3.987 1.00 49.50 266 LEU A CA 1
ATOM 2127 C C . LEU A 1 266 ? 45.677 -13.783 2.902 1.00 49.50 266 LEU A C 1
ATOM 2129 O O . LEU A 1 266 ? 44.805 -14.512 2.426 1.00 49.50 266 LEU A O 1
ATOM 2133 N N . LYS A 1 267 ? 46.955 -13.879 2.502 1.00 49.25 267 LYS A N 1
ATOM 2134 C CA . LYS A 1 267 ? 47.416 -14.908 1.553 1.00 49.25 267 LYS A CA 1
ATOM 2135 C C . LYS A 1 267 ? 47.402 -16.309 2.174 1.00 49.25 267 LYS A C 1
ATOM 2137 O O . LYS A 1 267 ? 47.152 -17.270 1.447 1.00 49.25 267 LYS A O 1
ATOM 2142 N N . GLY A 1 268 ? 47.637 -16.420 3.484 1.00 59.03 268 GLY A N 1
ATOM 2143 C CA . GLY A 1 268 ? 47.569 -17.682 4.226 1.00 59.03 268 GLY A CA 1
ATOM 2144 C C . GLY A 1 268 ? 46.142 -18.221 4.298 1.00 59.03 268 GLY A C 1
ATOM 2145 O O . GLY A 1 268 ? 45.876 -19.318 3.808 1.00 59.03 268 GLY A O 1
ATOM 2146 N N . GLU A 1 269 ? 45.209 -17.400 4.785 1.00 51.06 269 GLU A N 1
ATOM 2147 C CA . GLU A 1 269 ? 43.791 -17.772 4.913 1.00 51.06 269 GLU A CA 1
ATOM 2148 C C . GLU A 1 269 ? 43.152 -18.103 3.553 1.00 51.06 269 GLU A C 1
ATOM 2150 O O . GLU A 1 269 ? 42.368 -19.044 3.423 1.00 51.06 269 GLU A O 1
ATOM 2155 N N . MET A 1 270 ? 43.533 -17.378 2.495 1.00 48.94 270 MET A N 1
ATOM 2156 C CA . MET A 1 270 ? 43.052 -17.652 1.140 1.00 48.94 270 MET A CA 1
ATOM 2157 C C . MET A 1 270 ? 43.578 -18.983 0.581 1.00 48.94 270 MET A C 1
ATOM 2159 O O . MET A 1 270 ? 42.859 -19.659 -0.156 1.00 48.94 270 MET A O 1
ATOM 2163 N N . ASN A 1 271 ? 44.807 -19.385 0.910 1.00 57.88 271 ASN A N 1
ATOM 2164 C CA . ASN A 1 271 ? 45.345 -20.681 0.485 1.00 57.88 271 ASN A CA 1
ATOM 2165 C C . ASN A 1 271 ? 44.699 -21.846 1.246 1.00 57.88 271 ASN A C 1
ATOM 2167 O O . ASN A 1 271 ? 44.428 -22.889 0.651 1.00 57.88 271 ASN A O 1
ATOM 2171 N N . GLU A 1 272 ? 44.381 -21.651 2.523 1.00 65.06 272 GLU A N 1
ATOM 2172 C CA . GLU A 1 272 ? 43.663 -22.635 3.333 1.00 65.06 272 GLU A CA 1
ATOM 2173 C C . GLU A 1 272 ? 42.216 -22.821 2.846 1.00 65.06 272 GLU A C 1
ATOM 2175 O O . GLU A 1 272 ? 41.759 -23.949 2.650 1.00 65.06 272 GLU A O 1
ATOM 2180 N N . MET A 1 273 ? 41.529 -21.725 2.500 1.00 54.69 273 MET A N 1
ATOM 2181 C CA . MET A 1 273 ? 40.198 -21.782 1.884 1.00 54.69 273 MET A CA 1
ATOM 2182 C C . MET A 1 273 ? 40.209 -22.440 0.499 1.00 54.69 273 MET A C 1
ATOM 2184 O O . MET A 1 273 ? 39.322 -23.240 0.201 1.00 54.69 273 MET A O 1
ATOM 2188 N N . LYS A 1 274 ? 41.222 -22.172 -0.338 1.00 55.91 274 LYS A N 1
ATOM 2189 C CA . LYS A 1 274 ? 41.387 -22.857 -1.634 1.00 55.91 274 LYS A CA 1
ATOM 2190 C C . LYS A 1 274 ? 41.583 -24.364 -1.467 1.00 55.91 274 LYS A C 1
ATOM 2192 O O . LYS A 1 274 ? 41.020 -25.133 -2.241 1.00 55.91 274 LYS A O 1
ATOM 2197 N N . SER A 1 275 ? 42.340 -24.780 -0.451 1.00 67.88 275 SER A N 1
ATOM 2198 C CA . SER A 1 275 ? 42.540 -26.194 -0.110 1.00 67.88 275 SER A CA 1
ATOM 2199 C C . SER A 1 275 ? 41.235 -26.858 0.351 1.00 67.88 275 SER A C 1
ATOM 2201 O O . SER A 1 275 ? 40.866 -27.926 -0.135 1.00 67.88 275 SER A O 1
ATOM 2203 N N . SER A 1 276 ? 40.472 -26.181 1.217 1.00 56.00 276 SER A N 1
ATOM 2204 C CA . SER A 1 276 ? 39.167 -26.660 1.690 1.00 56.00 276 SER A CA 1
ATOM 2205 C C . SER A 1 276 ? 38.152 -26.806 0.547 1.00 56.00 276 SER A C 1
ATOM 2207 O O . SER A 1 276 ? 37.489 -27.837 0.424 1.00 56.00 276 SER A O 1
ATOM 2209 N N . LEU A 1 277 ? 38.097 -25.828 -0.363 1.00 52.53 277 LEU A N 1
ATOM 2210 C CA . LEU A 1 277 ? 37.230 -25.882 -1.540 1.00 52.53 277 LEU A CA 1
ATOM 2211 C C . LEU A 1 277 ? 37.632 -27.010 -2.503 1.00 52.53 277 LEU A C 1
ATOM 2213 O O . LEU A 1 277 ? 36.763 -27.710 -3.019 1.00 52.53 277 LEU A O 1
ATOM 2217 N N . ALA A 1 278 ? 38.934 -27.230 -2.714 1.00 65.06 278 ALA A N 1
ATOM 2218 C CA . ALA A 1 278 ? 39.423 -28.339 -3.532 1.00 65.06 278 ALA A CA 1
ATOM 2219 C C . ALA A 1 278 ? 39.001 -29.706 -2.963 1.00 65.06 278 ALA A C 1
ATOM 2221 O O . ALA A 1 278 ? 38.600 -30.585 -3.727 1.00 65.06 278 ALA A O 1
ATOM 2222 N N . ASN A 1 279 ? 39.005 -29.860 -1.634 1.00 66.81 279 ASN A N 1
ATOM 2223 C CA . ASN A 1 279 ? 38.526 -31.072 -0.968 1.00 66.81 279 ASN A CA 1
ATOM 2224 C C . ASN A 1 279 ? 37.016 -31.274 -1.151 1.00 66.81 279 ASN A C 1
ATOM 2226 O O . ASN A 1 279 ? 36.588 -32.366 -1.517 1.00 66.81 279 ASN A O 1
ATOM 2230 N N . VAL A 1 280 ? 36.207 -30.225 -0.963 1.00 57.59 280 VAL A N 1
ATOM 2231 C CA . VAL A 1 280 ? 34.746 -30.293 -1.162 1.00 57.59 280 VAL A CA 1
ATOM 2232 C C . VAL A 1 280 ? 34.401 -30.654 -2.610 1.00 57.59 280 VAL A C 1
ATOM 2234 O O . VAL A 1 280 ? 33.558 -31.517 -2.849 1.00 57.59 280 VAL A O 1
ATOM 2237 N N . MET A 1 281 ? 35.099 -30.060 -3.581 1.00 57.78 281 MET A N 1
ATOM 2238 C CA . MET A 1 281 ? 34.917 -30.375 -5.001 1.00 57.78 281 MET A CA 1
ATOM 2239 C C . MET A 1 281 ? 35.371 -31.797 -5.356 1.00 57.78 281 MET A C 1
ATOM 2241 O O . MET A 1 281 ? 34.777 -32.421 -6.235 1.00 57.78 281 MET A O 1
ATOM 2245 N N . GLY A 1 282 ? 36.398 -32.326 -4.683 1.00 72.44 282 GLY A N 1
ATOM 2246 C CA . GLY A 1 282 ? 36.811 -33.726 -4.807 1.00 72.44 282 GLY A CA 1
ATOM 2247 C C . GLY A 1 282 ? 35.706 -34.683 -4.362 1.00 72.44 282 GLY A C 1
ATOM 2248 O O . GLY A 1 282 ? 35.302 -35.552 -5.130 1.00 72.44 282 GLY A O 1
ATOM 2249 N N . VAL A 1 283 ? 35.133 -34.440 -3.179 1.00 67.88 283 VAL A N 1
ATOM 2250 C CA . VAL A 1 283 ? 34.014 -35.234 -2.644 1.00 67.88 283 VAL A CA 1
ATOM 2251 C C . VAL A 1 283 ? 32.800 -35.180 -3.573 1.00 67.88 283 VAL A C 1
ATOM 2253 O O . VAL A 1 283 ? 32.194 -36.211 -3.852 1.00 67.88 283 VAL A O 1
ATOM 2256 N N . LEU A 1 284 ? 32.466 -34.003 -4.109 1.00 54.50 284 LEU A N 1
ATOM 2257 C CA . LEU A 1 284 ? 31.355 -33.854 -5.053 1.00 54.50 284 LEU A CA 1
ATOM 2258 C C . LEU A 1 284 ? 31.580 -34.648 -6.345 1.00 54.50 284 LEU A C 1
ATOM 2260 O O . LEU A 1 284 ? 30.661 -35.311 -6.820 1.00 54.50 284 LEU A O 1
ATOM 2264 N N . LYS A 1 285 ? 32.803 -34.633 -6.889 1.00 67.62 285 LYS A N 1
ATOM 2265 C CA . LYS A 1 285 ? 33.161 -35.433 -8.071 1.00 67.62 285 LYS A CA 1
ATOM 2266 C C . LYS A 1 285 ? 33.072 -36.930 -7.800 1.00 67.62 285 LYS A C 1
ATOM 2268 O O . LYS A 1 285 ? 32.600 -37.666 -8.665 1.00 67.62 285 LYS A O 1
ATOM 2273 N N . ASP A 1 286 ? 33.481 -37.377 -6.617 1.00 71.88 286 ASP A N 1
ATOM 2274 C CA . ASP A 1 286 ? 33.394 -38.785 -6.228 1.00 71.88 286 ASP A CA 1
ATOM 2275 C C . ASP A 1 286 ? 31.938 -39.237 -6.056 1.00 71.88 286 ASP A C 1
ATOM 2277 O O . ASP A 1 286 ? 31.569 -40.316 -6.527 1.00 71.88 286 ASP A O 1
ATOM 2281 N N . VAL A 1 287 ? 31.080 -38.385 -5.483 1.00 63.75 287 VAL A N 1
ATOM 2282 C CA . VAL A 1 287 ? 29.630 -38.622 -5.397 1.00 63.75 287 VAL A CA 1
ATOM 2283 C C . VAL A 1 287 ? 29.005 -38.692 -6.792 1.00 63.75 287 VAL A C 1
ATOM 2285 O O . VAL A 1 287 ? 28.269 -39.633 -7.084 1.00 63.75 287 VAL A O 1
ATOM 2288 N N . LEU A 1 288 ? 29.347 -37.764 -7.690 1.00 60.72 288 LEU A N 1
ATOM 2289 C CA . LEU A 1 288 ? 28.841 -37.762 -9.068 1.00 60.72 288 LEU A CA 1
ATOM 2290 C C . LEU A 1 288 ? 29.278 -39.020 -9.837 1.00 60.72 288 LEU A C 1
ATOM 2292 O O . LEU A 1 288 ? 28.506 -39.612 -10.591 1.00 60.72 288 LEU A O 1
ATOM 2296 N N . LYS A 1 289 ? 30.518 -39.468 -9.612 1.00 73.50 289 LYS A N 1
ATOM 2297 C CA . LYS A 1 289 ? 31.070 -40.693 -10.200 1.00 73.50 289 LYS A CA 1
ATOM 2298 C C . LYS A 1 289 ? 30.382 -41.949 -9.656 1.00 73.50 289 LYS A C 1
ATOM 2300 O O . LYS A 1 289 ? 30.126 -42.873 -10.424 1.00 73.50 289 LYS A O 1
ATOM 2305 N N . ALA A 1 290 ? 30.039 -41.977 -8.368 1.00 67.19 290 ALA A N 1
ATOM 2306 C CA . ALA A 1 290 ? 29.283 -43.070 -7.758 1.00 67.19 290 ALA A CA 1
ATOM 2307 C C . ALA A 1 290 ? 27.843 -43.153 -8.296 1.00 67.19 290 ALA A C 1
ATOM 2309 O O . ALA A 1 290 ? 27.372 -44.244 -8.617 1.00 67.19 290 ALA A O 1
ATOM 2310 N N . VAL A 1 291 ? 27.175 -42.009 -8.478 1.00 62.59 291 VAL A N 1
ATOM 2311 C CA . VAL A 1 291 ? 25.838 -41.930 -9.097 1.00 62.59 291 VAL A CA 1
ATOM 2312 C C . VAL A 1 291 ? 25.875 -42.441 -10.540 1.00 62.59 291 VAL A C 1
ATOM 2314 O O . VAL A 1 291 ? 25.028 -43.242 -10.932 1.00 62.59 291 VAL A O 1
ATOM 2317 N N . LYS A 1 292 ? 26.910 -42.076 -11.305 1.00 65.25 292 LYS A N 1
ATOM 2318 C CA . LYS A 1 292 ? 27.100 -42.534 -12.689 1.00 65.25 292 LYS A CA 1
ATOM 2319 C C . LYS A 1 292 ? 27.325 -44.050 -12.803 1.00 65.25 292 LYS A C 1
ATOM 2321 O O . LYS A 1 292 ? 26.867 -44.664 -13.763 1.00 65.25 292 LYS A O 1
ATOM 2326 N N . ASN A 1 293 ? 27.984 -44.665 -11.820 1.00 64.62 293 ASN A N 1
ATOM 2327 C CA . ASN A 1 293 ? 28.268 -46.104 -11.820 1.00 64.62 293 ASN A CA 1
ATOM 2328 C C . ASN A 1 293 ? 27.067 -46.972 -11.393 1.00 64.62 293 ASN A C 1
ATOM 2330 O O . ASN A 1 293 ? 27.009 -48.140 -11.763 1.00 64.62 293 ASN A O 1
ATOM 2334 N N . ASN A 1 294 ? 26.086 -46.418 -10.674 1.00 55.25 294 ASN A N 1
ATOM 2335 C CA . ASN A 1 294 ? 24.877 -47.151 -10.270 1.00 55.25 294 ASN A CA 1
ATOM 2336 C C . ASN A 1 294 ? 23.781 -47.195 -11.358 1.00 55.25 294 ASN A C 1
ATOM 2338 O O . ASN A 1 294 ? 22.797 -47.911 -11.195 1.00 55.25 294 ASN A O 1
ATOM 2342 N N . GLY A 1 295 ? 23.949 -46.477 -12.476 1.00 51.47 295 GLY A N 1
ATOM 2343 C CA . GLY A 1 295 ? 23.014 -46.471 -13.612 1.00 51.47 295 GLY A CA 1
ATOM 2344 C C . GLY A 1 295 ? 23.231 -47.578 -14.656 1.00 51.47 295 GLY A C 1
ATOM 2345 O O . GLY A 1 295 ? 22.505 -47.634 -15.642 1.00 51.47 295 GLY A O 1
ATOM 2346 N N . THR A 1 296 ? 24.221 -48.460 -14.481 1.00 47.25 296 THR A N 1
ATOM 2347 C CA . THR A 1 296 ? 24.566 -49.514 -15.457 1.00 47.25 296 THR A CA 1
ATOM 2348 C C . THR A 1 296 ? 24.563 -50.904 -14.826 1.00 47.25 296 THR A C 1
ATOM 2350 O O . THR A 1 296 ? 25.576 -51.588 -14.742 1.00 47.25 296 THR A O 1
ATOM 2353 N N . SER A 1 297 ? 23.386 -51.364 -14.408 1.00 40.53 297 SER A N 1
ATOM 2354 C CA . SER A 1 297 ? 23.097 -52.798 -14.330 1.00 40.53 297 SER A CA 1
ATOM 2355 C C . SER A 1 297 ? 21.590 -53.020 -14.412 1.00 40.53 297 SER A C 1
ATOM 2357 O O . SER A 1 297 ? 20.898 -52.918 -13.405 1.00 40.53 297 SER A O 1
ATOM 2359 N N . THR A 1 298 ? 21.065 -53.221 -15.627 1.00 38.03 298 THR A N 1
ATOM 2360 C CA . THR A 1 298 ? 20.290 -54.410 -16.049 1.00 38.03 298 THR A CA 1
ATOM 2361 C C . THR A 1 298 ? 19.926 -54.278 -17.547 1.00 38.03 298 THR A C 1
ATOM 2363 O O . THR A 1 298 ? 19.192 -53.377 -17.924 1.00 38.03 298 THR A O 1
ATOM 2366 N N . ALA A 1 299 ? 20.485 -55.185 -18.362 1.00 37.62 299 ALA A N 1
ATOM 2367 C CA . ALA A 1 299 ? 20.071 -55.719 -19.679 1.00 37.62 299 ALA A CA 1
ATOM 2368 C C . ALA A 1 299 ? 19.509 -54.815 -20.824 1.00 37.62 299 ALA A C 1
ATOM 2370 O O . ALA A 1 299 ? 18.464 -54.188 -20.718 1.00 37.62 299 ALA A O 1
ATOM 2371 N N . GLN A 1 300 ? 20.157 -54.908 -21.996 1.00 34.97 300 GLN A N 1
ATOM 2372 C CA . GLN A 1 300 ? 19.711 -54.503 -23.354 1.00 34.97 300 GLN A CA 1
ATOM 2373 C C . GLN A 1 300 ? 19.014 -55.681 -24.101 1.00 34.97 300 GLN A C 1
ATOM 2375 O O . GLN A 1 300 ? 19.212 -56.818 -23.661 1.00 34.97 300 GLN A O 1
ATOM 2380 N N . PRO A 1 301 ? 18.450 -55.531 -25.336 1.00 60.72 301 PRO A N 1
ATOM 2381 C CA . PRO A 1 301 ? 17.776 -54.399 -26.035 1.00 60.72 301 PRO A CA 1
ATOM 2382 C C . PRO A 1 301 ? 16.528 -54.911 -26.856 1.00 60.72 301 PRO A C 1
ATOM 2384 O O . PRO A 1 301 ? 16.067 -56.010 -26.547 1.00 60.72 301 PRO A O 1
ATOM 2387 N N . PRO A 1 302 ? 15.989 -54.270 -27.938 1.00 55.03 302 PRO A N 1
ATOM 2388 C CA . PRO A 1 302 ? 16.221 -52.937 -28.535 1.00 55.03 302 PRO A CA 1
ATOM 2389 C C . PRO A 1 302 ? 14.945 -52.120 -28.883 1.00 55.03 302 PRO A C 1
ATOM 2391 O O . PRO A 1 302 ? 13.890 -52.688 -29.141 1.00 55.03 302 PRO A O 1
ATOM 2394 N N . CYS A 1 303 ? 15.083 -50.788 -29.001 1.00 30.08 303 CYS A N 1
ATOM 2395 C CA . CYS A 1 303 ? 14.713 -49.953 -30.172 1.00 30.08 303 CYS A CA 1
ATOM 2396 C C . CYS A 1 303 ? 14.478 -48.480 -29.751 1.00 30.08 303 CYS A C 1
ATOM 2398 O O . CYS A 1 303 ? 13.580 -48.207 -28.963 1.00 30.08 303 CYS A O 1
ATOM 2400 N N . GLY A 1 304 ? 15.262 -47.5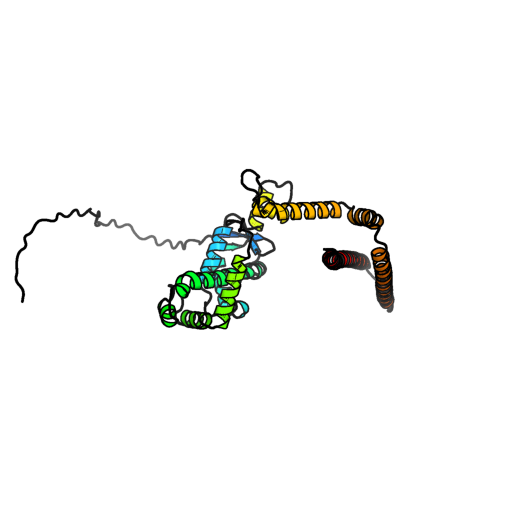42 -30.309 1.00 40.81 304 GLY A N 1
ATOM 2401 C CA . GLY A 1 304 ? 14.976 -46.096 -30.297 1.00 40.81 304 GLY A CA 1
ATOM 2402 C C . GLY A 1 304 ? 15.720 -45.249 -29.254 1.00 40.81 304 GLY A C 1
ATOM 2403 O O . GLY A 1 304 ? 15.100 -44.719 -28.342 1.00 40.81 304 GLY A O 1
ATOM 2404 N N . THR A 1 305 ? 17.034 -45.062 -29.396 1.00 46.97 305 THR A N 1
ATOM 2405 C CA . THR A 1 305 ? 17.828 -44.148 -28.549 1.00 46.97 305 THR A CA 1
ATOM 2406 C C . THR A 1 305 ? 18.459 -43.039 -29.382 1.00 46.97 305 THR A C 1
ATOM 2408 O O . THR A 1 305 ? 19.545 -43.206 -29.928 1.00 46.97 305 THR A O 1
ATOM 2411 N N . THR A 1 306 ? 17.769 -41.901 -29.452 1.00 48.62 306 THR A N 1
ATOM 2412 C CA . THR A 1 306 ? 18.358 -40.604 -29.839 1.00 48.62 306 THR A CA 1
ATOM 2413 C C . THR A 1 306 ? 17.849 -39.438 -28.979 1.00 48.62 306 THR A C 1
ATOM 2415 O O . THR A 1 306 ? 18.330 -38.325 -29.135 1.00 48.62 306 THR A O 1
ATOM 2418 N N . THR A 1 307 ? 16.906 -39.673 -28.056 1.00 48.81 307 THR A N 1
ATOM 2419 C CA . THR A 1 307 ? 16.261 -38.617 -27.246 1.00 48.81 307 THR A CA 1
ATOM 2420 C C . THR A 1 307 ? 16.792 -38.539 -25.806 1.00 48.81 307 THR A C 1
ATOM 2422 O O . T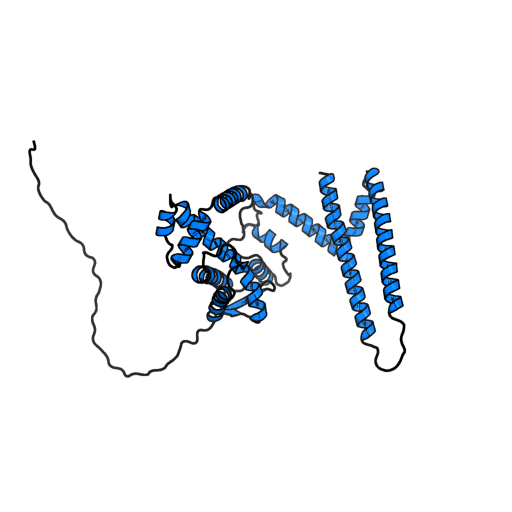HR A 1 307 ? 16.777 -37.470 -25.211 1.00 48.81 307 THR A O 1
ATOM 2425 N N . LEU A 1 308 ? 17.329 -39.634 -25.253 1.00 44.91 308 LEU A N 1
ATOM 2426 C CA . LEU A 1 308 ? 17.785 -39.684 -23.853 1.00 44.91 308 LEU A CA 1
ATOM 2427 C C . LEU A 1 308 ? 19.183 -39.080 -23.631 1.00 44.91 308 LEU A C 1
ATOM 2429 O O . LEU A 1 308 ? 19.453 -38.533 -22.568 1.00 44.91 308 LEU A O 1
ATOM 2433 N N . GLU A 1 309 ? 20.076 -39.137 -24.622 1.00 45.78 309 GLU A N 1
ATOM 2434 C CA . GLU A 1 309 ? 21.431 -38.571 -24.491 1.00 45.78 309 GLU A CA 1
ATOM 2435 C C . GLU A 1 309 ? 21.416 -37.034 -24.498 1.00 45.78 309 GLU A C 1
ATOM 2437 O O . GLU A 1 309 ? 22.213 -36.406 -23.809 1.00 45.78 309 GLU A O 1
ATOM 2442 N N . THR A 1 310 ? 20.462 -36.423 -25.207 1.00 51.41 310 THR A N 1
ATOM 2443 C CA . THR A 1 310 ? 20.278 -34.965 -25.234 1.00 51.41 310 THR A CA 1
ATOM 2444 C C . THR A 1 310 ? 19.673 -34.415 -23.944 1.00 51.41 310 THR A C 1
ATOM 2446 O O . THR A 1 310 ? 19.975 -33.289 -23.561 1.00 51.41 310 THR A O 1
ATOM 2449 N N . GLU A 1 311 ? 18.847 -35.203 -23.255 1.00 48.47 311 GLU A N 1
ATOM 2450 C CA . GLU A 1 311 ? 18.211 -34.805 -21.992 1.00 48.47 311 GLU A CA 1
ATOM 2451 C C . GLU A 1 311 ? 19.221 -34.852 -20.832 1.00 48.47 311 GLU A C 1
ATOM 2453 O O . GLU A 1 311 ? 19.301 -33.921 -20.035 1.00 48.47 311 GLU A O 1
ATOM 2458 N N . ILE A 1 312 ? 20.112 -35.852 -20.827 1.00 49.72 312 ILE A N 1
ATOM 2459 C CA . ILE A 1 312 ? 21.214 -35.962 -19.856 1.00 49.72 312 ILE A CA 1
ATOM 2460 C C . ILE A 1 312 ? 22.261 -34.847 -20.043 1.00 49.72 312 ILE A C 1
ATOM 2462 O O . ILE 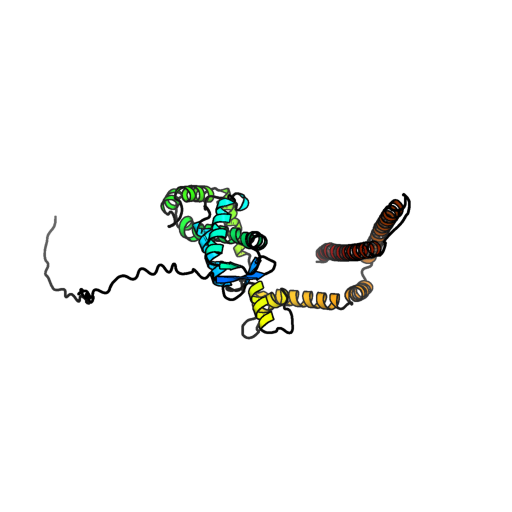A 1 312 ? 22.803 -34.344 -19.057 1.00 49.72 312 ILE A O 1
ATOM 2466 N N . GLU A 1 313 ? 22.565 -34.438 -21.281 1.00 47.56 313 GLU A N 1
ATOM 2467 C CA . GLU A 1 313 ? 23.512 -33.337 -21.530 1.00 47.56 313 GLU A CA 1
ATOM 2468 C C . GLU A 1 313 ? 22.904 -3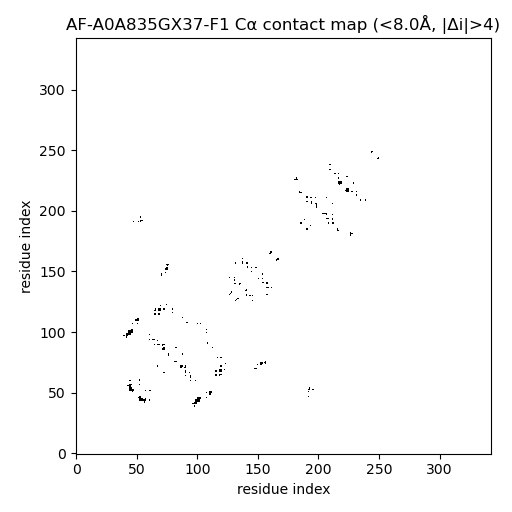1.968 -21.153 1.00 47.56 313 GLU A C 1
ATOM 2470 O O . GLU A 1 313 ? 23.614 -31.108 -20.638 1.00 47.56 313 GLU A O 1
ATOM 2475 N N . SER A 1 314 ? 21.581 -31.802 -21.299 1.00 48.19 314 SER A N 1
ATOM 2476 C CA . SER A 1 314 ? 20.836 -30.617 -20.840 1.00 48.19 314 SER A CA 1
ATOM 2477 C C . SER A 1 314 ? 20.828 -30.490 -19.312 1.00 48.19 314 SER A C 1
ATOM 2479 O O . SER A 1 314 ? 21.120 -29.422 -18.780 1.00 48.19 314 SER A O 1
ATOM 2481 N N . GLU A 1 315 ? 20.545 -31.576 -18.584 1.00 46.72 315 GLU A N 1
ATOM 2482 C CA . GLU A 1 315 ? 20.574 -31.571 -17.110 1.00 46.72 315 GLU A CA 1
ATOM 2483 C C . GLU A 1 315 ? 21.991 -31.337 -16.556 1.00 46.72 315 GLU A C 1
ATOM 2485 O O . GLU A 1 315 ? 22.174 -30.767 -15.477 1.00 46.72 315 GLU A O 1
ATOM 2490 N N . LYS A 1 316 ? 23.018 -31.748 -17.307 1.00 48.47 316 LYS A N 1
ATOM 2491 C CA . LYS A 1 316 ? 24.423 -31.502 -16.977 1.00 48.47 316 LYS A CA 1
ATOM 2492 C C . LYS A 1 316 ? 24.808 -30.030 -17.143 1.00 48.47 316 LYS A C 1
ATOM 2494 O O . LYS A 1 316 ? 25.460 -29.493 -16.250 1.00 48.47 316 LYS A O 1
ATOM 2499 N N . GLU A 1 317 ? 24.374 -29.366 -18.217 1.00 50.50 317 GLU A N 1
ATOM 2500 C CA . GLU A 1 317 ? 24.567 -27.917 -18.376 1.00 50.50 317 GLU A CA 1
ATOM 2501 C C . GLU A 1 317 ? 23.830 -27.126 -17.286 1.00 50.50 317 GLU A C 1
ATOM 2503 O O . GLU A 1 317 ? 24.378 -26.169 -16.737 1.00 50.50 317 GLU A O 1
ATOM 2508 N N . GLU A 1 318 ? 22.625 -27.556 -16.905 1.00 49.72 318 GLU A N 1
ATOM 2509 C CA . GLU A 1 318 ? 21.826 -26.899 -15.867 1.00 49.72 318 GLU A CA 1
ATOM 2510 C C . GLU A 1 318 ? 22.441 -27.061 -14.461 1.00 49.72 318 GLU A C 1
ATOM 2512 O O . GLU A 1 318 ? 22.466 -26.113 -13.667 1.00 49.72 318 GLU A O 1
ATOM 2517 N N . MET A 1 319 ? 23.033 -28.225 -14.165 1.00 44.50 319 MET A N 1
ATOM 2518 C CA . MET A 1 319 ? 23.815 -28.437 -12.942 1.00 44.50 319 MET A CA 1
ATOM 2519 C C . MET A 1 319 ? 25.119 -27.638 -12.921 1.00 44.50 319 MET A C 1
ATOM 2521 O O . MET A 1 319 ? 25.448 -27.069 -11.880 1.00 44.50 319 MET A O 1
ATOM 2525 N N . ASP A 1 320 ? 25.847 -27.552 -14.036 1.00 46.81 320 ASP A N 1
ATOM 2526 C CA . ASP A 1 320 ? 27.085 -26.765 -14.112 1.00 46.81 320 ASP A CA 1
ATOM 2527 C C . ASP A 1 320 ? 26.795 -25.258 -13.951 1.00 46.81 320 ASP A C 1
ATOM 2529 O O . ASP A 1 320 ? 27.502 -24.561 -13.218 1.00 46.81 320 ASP A O 1
ATOM 2533 N N . LEU A 1 321 ? 25.686 -24.765 -14.518 1.00 50.19 321 LEU A N 1
ATOM 2534 C CA . LEU A 1 321 ? 25.173 -23.406 -14.292 1.00 50.19 321 LEU A CA 1
ATOM 2535 C C . LEU A 1 321 ? 24.770 -23.164 -12.831 1.00 50.19 321 LEU A C 1
ATOM 2537 O O . LEU A 1 321 ? 25.052 -22.098 -12.279 1.00 50.19 321 LEU A O 1
ATOM 2541 N N . SER A 1 322 ? 24.144 -24.149 -12.185 1.00 49.50 322 SER A N 1
ATOM 2542 C CA . SER A 1 322 ? 23.771 -24.084 -10.768 1.00 49.50 322 SER A CA 1
ATOM 2543 C C . SER A 1 322 ? 25.000 -24.046 -9.853 1.00 49.50 322 SER A C 1
ATOM 2545 O O . SER A 1 322 ? 25.042 -23.266 -8.900 1.00 49.50 322 SER A O 1
ATOM 2547 N N . ILE A 1 323 ? 26.047 -24.812 -10.179 1.00 48.62 323 ILE A N 1
ATOM 2548 C CA . ILE A 1 323 ? 27.326 -24.810 -9.455 1.00 48.62 323 ILE A CA 1
ATOM 2549 C C . ILE A 1 323 ? 28.034 -23.459 -9.612 1.00 48.62 323 ILE A C 1
ATOM 2551 O O . ILE A 1 323 ? 28.464 -22.885 -8.612 1.00 48.62 323 ILE A O 1
ATOM 2555 N N . GLU A 1 324 ? 28.106 -22.905 -10.823 1.00 46.06 324 GLU A N 1
ATOM 2556 C CA . GLU A 1 324 ? 28.679 -21.573 -11.070 1.00 46.06 324 GLU A CA 1
ATOM 2557 C C . GLU A 1 324 ? 27.890 -20.464 -10.351 1.00 46.06 324 GLU A C 1
ATOM 2559 O O . GLU A 1 324 ? 28.476 -19.563 -9.744 1.00 46.06 324 GLU A O 1
ATOM 2564 N N . PHE A 1 325 ? 26.557 -20.561 -10.315 1.00 49.41 325 PHE A N 1
ATOM 2565 C CA . PHE A 1 325 ? 25.712 -19.633 -9.561 1.00 49.41 325 PHE A CA 1
ATOM 2566 C C . PHE A 1 325 ? 25.941 -19.751 -8.049 1.00 49.41 325 PHE A C 1
ATOM 2568 O O . PHE A 1 325 ? 26.030 -18.739 -7.350 1.00 49.41 325 PHE A O 1
ATOM 2575 N N . PHE A 1 326 ? 26.103 -20.972 -7.535 1.00 42.47 326 PHE A N 1
ATOM 2576 C CA . PHE A 1 326 ? 26.401 -21.226 -6.127 1.00 42.47 326 PHE A CA 1
ATOM 2577 C C . PHE A 1 326 ? 27.803 -20.727 -5.742 1.00 42.47 326 PHE A C 1
ATOM 2579 O O . PHE A 1 326 ? 27.973 -20.120 -4.685 1.00 42.47 326 PHE A O 1
ATOM 2586 N N . LEU A 1 327 ? 28.799 -20.884 -6.620 1.00 47.28 327 LEU A N 1
ATOM 2587 C CA . LEU A 1 327 ? 30.149 -20.338 -6.446 1.00 47.28 327 LEU A CA 1
ATOM 2588 C C . LEU A 1 327 ? 30.161 -18.803 -6.492 1.00 47.28 327 LEU A C 1
ATOM 2590 O O . LEU A 1 327 ? 30.848 -18.167 -5.689 1.00 47.28 327 LEU A O 1
ATOM 2594 N N . ALA A 1 328 ? 29.374 -18.187 -7.376 1.00 52.44 328 ALA A N 1
ATOM 2595 C CA . ALA A 1 328 ? 29.195 -16.738 -7.417 1.00 52.44 328 ALA A CA 1
ATOM 2596 C C . ALA A 1 328 ? 28.486 -16.216 -6.154 1.00 52.44 328 ALA A C 1
ATOM 2598 O O . ALA A 1 328 ? 28.885 -15.192 -5.599 1.00 52.44 328 ALA A O 1
ATOM 2599 N N . PHE A 1 329 ? 27.482 -16.945 -5.660 1.00 48.56 329 PHE A N 1
ATOM 2600 C CA . PHE A 1 329 ? 26.734 -16.610 -4.450 1.00 48.56 329 PHE A CA 1
ATOM 2601 C C . PHE A 1 329 ? 27.591 -16.727 -3.183 1.00 48.56 329 PHE A C 1
ATOM 2603 O O . PHE A 1 329 ? 27.589 -15.813 -2.356 1.00 48.56 329 PHE A O 1
ATOM 2610 N N . LEU A 1 330 ? 28.376 -17.802 -3.050 1.00 45.72 330 LEU A N 1
ATOM 2611 C CA . LEU A 1 330 ? 29.325 -17.974 -1.949 1.00 45.72 330 LEU A CA 1
ATOM 2612 C C . LEU A 1 330 ? 30.409 -16.893 -1.985 1.00 45.72 330 LEU A C 1
ATOM 2614 O O . LEU A 1 330 ? 30.693 -16.290 -0.954 1.00 45.72 330 LEU A O 1
ATOM 2618 N N . ASN A 1 331 ? 30.952 -16.561 -3.158 1.00 48.41 331 ASN A N 1
ATOM 2619 C CA . ASN A 1 331 ? 31.904 -15.456 -3.272 1.00 48.41 331 ASN A CA 1
ATOM 2620 C C . ASN A 1 331 ? 31.277 -14.110 -2.879 1.00 48.41 331 ASN A C 1
ATOM 2622 O O . ASN A 1 331 ? 31.905 -13.342 -2.159 1.00 48.41 331 ASN A O 1
ATOM 2626 N N . LEU A 1 332 ? 30.030 -13.828 -3.266 1.00 48.12 332 LEU A N 1
ATOM 2627 C CA . LEU A 1 332 ? 29.355 -12.578 -2.905 1.00 48.12 332 LEU A CA 1
ATOM 2628 C C . LEU A 1 332 ? 29.107 -12.467 -1.387 1.00 48.12 332 LEU A C 1
ATOM 2630 O O . LEU A 1 332 ? 29.363 -11.422 -0.794 1.00 48.12 332 LEU A O 1
ATOM 2634 N N . PHE A 1 333 ? 28.653 -13.549 -0.745 1.00 42.94 333 PHE A N 1
ATOM 2635 C CA . PHE A 1 333 ? 28.322 -13.555 0.685 1.00 42.94 333 PHE A CA 1
ATOM 2636 C C . PHE A 1 333 ? 29.550 -13.607 1.602 1.00 42.94 333 PHE A C 1
ATOM 2638 O O . PHE A 1 333 ? 29.556 -12.967 2.656 1.00 42.94 333 PHE A O 1
ATOM 2645 N N . PHE A 1 334 ? 30.603 -14.334 1.217 1.00 44.62 334 PHE A N 1
ATOM 2646 C CA . PHE A 1 334 ? 31.832 -14.402 2.011 1.00 44.62 334 PHE A CA 1
ATOM 2647 C C . PHE A 1 334 ? 32.665 -13.116 1.897 1.00 44.62 334 PHE A C 1
ATOM 2649 O O . PHE A 1 334 ? 33.245 -12.688 2.898 1.00 44.62 334 PHE A O 1
ATOM 2656 N N . PHE A 1 335 ? 32.662 -12.434 0.742 1.00 43.19 335 PHE A N 1
ATOM 2657 C CA . PHE A 1 335 ? 33.321 -11.129 0.600 1.00 43.19 335 PHE A CA 1
ATOM 2658 C C . PHE A 1 335 ? 32.608 -10.007 1.365 1.00 43.19 335 PHE A C 1
ATOM 2660 O O . PHE A 1 335 ? 33.290 -9.153 1.926 1.00 43.19 335 PHE A O 1
ATOM 2667 N N . ASP A 1 336 ? 31.277 -10.031 1.479 1.00 43.56 336 ASP A N 1
ATOM 2668 C CA . ASP A 1 336 ? 30.529 -9.070 2.310 1.00 43.56 336 ASP A CA 1
ATOM 2669 C C . ASP A 1 336 ? 30.862 -9.216 3.809 1.00 43.56 336 ASP A C 1
ATOM 2671 O O . ASP A 1 336 ? 30.903 -8.234 4.558 1.00 43.56 336 ASP A O 1
ATOM 2675 N N . GLY A 1 337 ? 31.152 -10.445 4.255 1.00 41.53 337 GLY A N 1
ATOM 2676 C CA . GLY A 1 337 ? 31.667 -10.723 5.598 1.00 41.53 337 GLY A CA 1
ATOM 2677 C C . GLY A 1 337 ? 33.110 -10.248 5.807 1.00 41.53 337 GLY A C 1
ATOM 2678 O O . GLY A 1 337 ? 33.453 -9.797 6.901 1.00 41.53 337 GLY A O 1
ATOM 2679 N N . LEU A 1 338 ? 33.941 -10.306 4.761 1.00 37.50 338 LEU A N 1
ATOM 2680 C CA . LEU A 1 338 ? 35.338 -9.864 4.785 1.00 37.50 338 LEU A CA 1
ATOM 2681 C C . LEU A 1 338 ? 35.462 -8.331 4.728 1.00 37.50 338 LEU A C 1
ATOM 2683 O O . LEU A 1 338 ? 36.249 -7.749 5.468 1.00 37.50 338 LEU A O 1
ATOM 2687 N N . LEU A 1 339 ? 34.636 -7.664 3.914 1.00 39.66 339 LEU A N 1
ATOM 2688 C CA . LEU A 1 339 ? 34.572 -6.201 3.809 1.00 39.66 339 LEU A CA 1
ATOM 2689 C C . LEU A 1 339 ? 34.160 -5.554 5.137 1.00 39.66 339 LEU A C 1
ATOM 2691 O O . LEU A 1 339 ? 34.775 -4.574 5.541 1.00 39.66 339 LEU A O 1
ATOM 2695 N N . LYS A 1 340 ? 33.217 -6.159 5.875 1.00 46.72 340 LYS A N 1
ATOM 2696 C CA . LYS A 1 340 ? 32.834 -5.723 7.234 1.00 46.72 340 LYS A CA 1
ATOM 2697 C C . LYS A 1 340 ? 33.921 -5.902 8.297 1.00 46.72 340 LYS A C 1
ATOM 2699 O O . LYS A 1 340 ? 33.787 -5.331 9.371 1.00 46.72 340 LYS A O 1
ATOM 2704 N N . LYS A 1 341 ? 34.947 -6.721 8.044 1.00 37.25 341 LYS A N 1
ATOM 2705 C CA . LYS A 1 341 ? 36.114 -6.858 8.933 1.00 37.25 341 LYS A CA 1
ATOM 2706 C C . LYS A 1 341 ? 37.238 -5.876 8.586 1.00 37.25 341 LYS A C 1
ATOM 2708 O O . LYS A 1 341 ? 38.133 -5.690 9.403 1.00 37.25 341 LYS A O 1
ATOM 2713 N N . ILE A 1 342 ? 37.208 -5.292 7.387 1.00 37.25 342 ILE A N 1
ATOM 2714 C CA . ILE A 1 342 ? 38.236 -4.374 6.872 1.00 37.25 342 ILE A CA 1
ATOM 2715 C C . ILE A 1 342 ? 37.833 -2.895 7.063 1.00 37.25 342 ILE A C 1
ATOM 2717 O O . ILE A 1 342 ? 38.711 -2.035 7.084 1.00 37.25 342 ILE A O 1
ATOM 2721 N N . THR A 1 343 ? 36.542 -2.589 7.239 1.00 35.81 343 THR A N 1
ATOM 2722 C CA . THR A 1 343 ? 36.020 -1.256 7.627 1.00 35.81 343 THR A CA 1
ATOM 2723 C C . THR A 1 343 ? 35.667 -1.177 9.101 1.00 35.81 343 THR A C 1
ATOM 2725 O O . THR A 1 343 ? 36.007 -0.158 9.737 1.00 35.81 343 THR A O 1
#

Nearest PDB structures (foldseek):
  8esd-assembly1_N  TM=2.798E-01  e=2.598E+00  Homo sapiens

Secondary structure (DSSP, 8-state):
---------------PPPP----------------------PEEEEE-TT--EESTTHHHHHHHHHHHHHHHS-TT-SSGGGS-HHHHHHHHHHHHHHEEESS-HHHHHHHHHTTHHHHHHHHHHHHIIIIITT-SSHHHHHHTPPTTS-HHHHHHHHHHHTSHHHHHHHHHHHHHHHT--PPP--TT--HHHHHHHHHHH-TTSPPPHHHHHHHHHB-TTSPBPGGGHHHHHHHHHHHHHHHHHHTT-HHHHHHHHHHT---HHHHHHHHHHHHHHHHHHHHHHHHHHHHHHTT--S----S--SSHHHHHHHHHHHHHHHHHHHHHHHHHHHHHHHHHHH-

Mean predicted aligned error: 18.99 Å

Radius of gyration: 34.01 Å; Cα contacts (8 Å, |Δi|>4): 171; chains: 1; bounding box: 99×108×71 Å

Sequence (343 aa):
MAPGQSQPISSQPSSSVPFPSHNSTPDSHTSQHSGNSPTITKLPIEFDEDGVAMGPNHTKWNTQVGSYVRSRIPIHYKDWRKIDGSFKDNVWNKLMEEFEPNVPQATTHQEVEKDFPQKFRSTKYALRKEILRKCGSVEEAIAACSDGKDPNHWVAFVRNESTTEVRARNTKNVENAKKNIYRHTNGWDTYAHKLDKMDKEDPSRKHGWVDSWKKRHERRDGTILASARTHYEQVEASHKIRKEASAGGIAKALLQQASSSSNFELKGEMNEMKSSLANVMGVLKDVLKAVKNNGTSTAQPPCGTTTLETEIESEKEEMDLSIEFFLAFLNLFFFDGLLKKIT

Foldseek 3Di:
DDDDDDDDDDDDDDDDDDDDDDDDDDDDDDDDPDPDPPPLPAAEWEADQLLQTEDDCNLVLVVLLLVLLLQQFQLLDPAPVPTDVVSLVSSVVVNVSRHDYPDDCVSNSVSNSVCSRVSSVVSLVCLCVVQVVVDPDLVSSLVVDDPNHDSVSSNSNSVVCPDPVNVVVVVVVVVVVVVDLDDDQQPSHDLVRQQVVVCVVPVVDRDDSLNSVQVSQADPVRDGPPSCVVVNVVSVVVVVLVVVVVVPPDVPVVVVVVVPDPDPVVVVVVVVVVVVVVVVVVVVVVVVVVVVVVVDDDDDDDDDPDPVVVVVVVVVVVVVVVVVVVVVVCVVVVVVVVVVVVD

pLDDT: mean 71.77, std 21.56, range [29.03, 95.56]